Protein AF-A0A427Y697-F1 (afdb_monomer)

Foldseek 3Di:
DDDDDDDDDDDDDDDDDDDDDDDDDDDDDDDPPPPPPPPDQPDAAEAEDAQEFAFPQEAEHHYEYEAYLEYEEHQEYEEEAPQEYEYEYELEYAYHLEYAYERDHYYAYEAYLEYRYANEYAYFDAFPVRYTEYYLEYEEAHEYHHQEREYANEYEYHNEYDDQPPVQQQPPPPDDDDDDDDDDDDDDDDDDHDDPPDGTGYNYHQKYFDDHSRDIDHDPCVCVVVSVVVSVVVSVVCSVPRVVPGHGDDD

Structure (mmCIF, N/CA/C/O backbone):
data_AF-A0A427Y697-F1
#
_entry.id   AF-A0A427Y697-F1
#
loop_
_atom_site.group_PDB
_atom_site.id
_atom_site.type_symbol
_atom_site.label_atom_id
_atom_site.label_alt_id
_atom_site.label_comp_id
_atom_site.label_asym_id
_atom_site.label_entity_id
_atom_site.label_seq_id
_atom_site.pdbx_PDB_ins_code
_atom_site.Cartn_x
_atom_site.Cartn_y
_atom_site.Cartn_z
_atom_site.occupancy
_atom_site.B_iso_or_equiv
_atom_site.auth_seq_id
_atom_site.auth_comp_id
_atom_site.auth_asym_id
_atom_site.auth_atom_id
_atom_site.pdbx_PDB_model_num
ATOM 1 N N . MET A 1 1 ? 16.190 -72.799 -0.714 1.00 41.97 1 MET A N 1
ATOM 2 C CA . MET A 1 1 ? 17.468 -72.351 -0.126 1.00 41.97 1 MET A CA 1
ATOM 3 C C . MET A 1 1 ? 17.238 -70.994 0.524 1.00 41.97 1 MET A C 1
ATOM 5 O O . MET A 1 1 ? 16.752 -70.100 -0.149 1.00 41.97 1 MET A O 1
ATOM 9 N N . SER A 1 2 ? 17.511 -70.935 1.830 1.00 44.25 2 SER A N 1
ATOM 10 C CA . SER A 1 2 ? 17.562 -69.798 2.769 1.00 44.25 2 SER A CA 1
ATOM 11 C C . SER A 1 2 ? 16.368 -68.853 2.951 1.00 44.25 2 SER A C 1
ATOM 13 O O . SER A 1 2 ? 16.198 -67.855 2.260 1.00 44.25 2 SER A O 1
ATOM 15 N N . SER A 1 3 ? 15.643 -69.142 4.032 1.00 40.12 3 SER A N 1
ATOM 16 C CA . SER A 1 3 ? 14.895 -68.223 4.892 1.00 40.12 3 SER A CA 1
ATOM 17 C C . SER A 1 3 ? 15.819 -67.243 5.633 1.00 40.12 3 SER A C 1
ATOM 19 O O . SER A 1 3 ? 16.920 -67.627 6.019 1.00 40.12 3 SER A O 1
ATOM 21 N N . ALA A 1 4 ? 15.324 -66.047 5.970 1.00 48.81 4 ALA A N 1
ATOM 22 C CA . ALA A 1 4 ? 15.753 -65.321 7.170 1.00 48.81 4 ALA A CA 1
ATOM 23 C C . ALA A 1 4 ? 14.632 -64.398 7.684 1.00 48.81 4 ALA A C 1
ATOM 25 O O . ALA A 1 4 ? 14.349 -63.343 7.123 1.00 48.81 4 ALA A O 1
ATOM 26 N N . HIS A 1 5 ? 13.986 -64.843 8.764 1.00 45.31 5 HIS A N 1
ATOM 27 C CA . HIS A 1 5 ? 13.282 -64.006 9.733 1.00 45.31 5 HIS A CA 1
ATOM 28 C C . HIS A 1 5 ? 14.278 -63.060 10.419 1.00 45.31 5 HIS A C 1
ATOM 30 O O . HIS A 1 5 ? 15.378 -63.486 10.762 1.00 45.31 5 HIS A O 1
ATOM 36 N N . SER A 1 6 ? 13.865 -61.829 10.729 1.00 49.94 6 SER A N 1
ATOM 37 C CA . SER A 1 6 ? 14.473 -61.087 11.836 1.00 49.94 6 SER A CA 1
ATOM 38 C C . SER A 1 6 ? 13.421 -60.284 12.593 1.00 49.94 6 SER A C 1
ATOM 40 O O . SER A 1 6 ? 12.632 -59.522 12.037 1.00 49.94 6 SER A O 1
ATOM 42 N N . SER A 1 7 ? 13.394 -60.578 13.881 1.00 45.56 7 SER A N 1
ATOM 43 C CA . SER A 1 7 ? 12.444 -60.235 14.923 1.00 45.56 7 SER A CA 1
ATOM 44 C C . SER A 1 7 ? 12.695 -58.854 15.536 1.00 45.56 7 SER A C 1
ATOM 46 O O . SER A 1 7 ? 13.832 -58.420 15.701 1.00 45.56 7 SER A O 1
ATOM 48 N N . ARG A 1 8 ? 11.600 -58.205 15.950 1.00 44.03 8 ARG A N 1
ATOM 49 C CA . ARG A 1 8 ? 11.572 -57.030 16.839 1.00 44.03 8 ARG A CA 1
ATOM 50 C C . ARG A 1 8 ? 12.260 -57.311 18.184 1.00 44.03 8 ARG A C 1
ATOM 52 O O . ARG A 1 8 ? 12.258 -58.455 18.637 1.00 44.03 8 ARG A O 1
ATOM 59 N N . PRO A 1 9 ? 12.615 -56.243 18.918 1.00 54.38 9 PRO A N 1
ATOM 60 C CA . PRO A 1 9 ? 12.175 -56.193 20.309 1.00 54.38 9 PRO A CA 1
ATOM 61 C C . PRO A 1 9 ? 11.457 -54.891 20.691 1.00 54.38 9 PRO A C 1
ATOM 63 O O . PRO A 1 9 ? 11.769 -53.795 20.234 1.00 54.38 9 PRO A O 1
ATOM 66 N N . HIS A 1 10 ? 10.461 -55.079 21.558 1.00 43.06 10 HIS A N 1
ATOM 67 C CA . HIS A 1 10 ? 9.763 -54.074 22.349 1.00 43.06 10 HIS A CA 1
ATOM 68 C C . HIS A 1 10 ? 10.719 -53.388 23.333 1.00 43.06 10 HIS A C 1
ATOM 70 O O . HIS A 1 10 ? 11.441 -54.076 24.053 1.00 43.06 10 HIS A O 1
ATOM 76 N N . THR A 1 11 ? 10.617 -52.064 23.466 1.00 43.28 11 THR A N 1
ATOM 77 C CA . THR A 1 11 ? 11.204 -51.332 24.597 1.00 43.28 11 THR A CA 1
ATOM 78 C C . THR A 1 11 ? 10.083 -50.728 25.435 1.00 43.28 11 THR A C 1
ATOM 80 O O . THR A 1 11 ? 9.310 -49.887 24.983 1.00 43.28 11 THR A O 1
ATOM 83 N N . THR A 1 12 ? 9.973 -51.236 26.655 1.00 43.00 12 THR A N 1
ATOM 84 C CA . THR A 1 12 ? 9.024 -50.873 27.708 1.00 43.00 12 THR A CA 1
ATOM 85 C C . THR A 1 12 ? 9.322 -49.513 28.336 1.00 43.00 12 THR A C 1
ATOM 87 O O . THR A 1 12 ? 10.478 -49.187 28.605 1.00 43.00 12 THR A O 1
ATOM 90 N N . LEU A 1 13 ? 8.249 -48.779 28.652 1.00 40.31 13 LEU A N 1
ATOM 91 C CA . LEU A 1 13 ? 8.235 -47.613 29.535 1.00 40.31 13 LEU A CA 1
ATOM 92 C C . LEU A 1 13 ? 8.869 -47.922 30.902 1.00 40.31 13 LEU A C 1
ATOM 94 O O . LEU A 1 13 ? 8.527 -48.917 31.541 1.00 40.31 13 LEU A O 1
ATOM 98 N N . ARG A 1 14 ? 9.680 -46.987 31.407 1.00 38.97 14 ARG A N 1
ATOM 99 C CA . ARG A 1 14 ? 9.944 -46.813 32.841 1.00 38.97 14 ARG A CA 1
ATOM 100 C C . ARG A 1 14 ? 9.943 -45.329 33.195 1.00 38.97 14 ARG A C 1
ATOM 102 O O . ARG A 1 14 ? 10.783 -44.563 32.739 1.00 38.97 14 ARG A O 1
ATOM 109 N N . SER A 1 15 ? 8.986 -44.956 34.032 1.00 46.97 15 SER A N 1
ATOM 110 C CA . SER A 1 15 ? 8.938 -43.717 34.804 1.00 46.97 15 SER A CA 1
ATOM 111 C C . SER A 1 15 ? 9.935 -43.760 35.968 1.00 46.97 15 SER A C 1
ATOM 113 O O . SER A 1 15 ? 9.933 -44.756 36.700 1.00 46.97 15 SER A O 1
ATOM 115 N N . PRO A 1 16 ? 10.704 -42.689 36.226 1.00 45.31 16 PRO A N 1
ATOM 116 C CA . PRO A 1 16 ? 11.351 -42.488 37.507 1.00 45.31 16 PRO A CA 1
ATOM 117 C C . PRO A 1 16 ? 10.665 -41.403 38.350 1.00 45.31 16 PRO A C 1
ATOM 119 O O . PRO A 1 16 ? 10.043 -40.457 37.875 1.00 45.31 16 PRO A O 1
ATOM 122 N N . THR A 1 17 ? 10.789 -41.640 39.643 1.00 40.75 17 THR A N 1
ATOM 123 C CA . THR A 1 17 ? 10.192 -41.040 40.831 1.00 40.75 17 THR A CA 1
ATOM 124 C C . THR A 1 17 ? 10.650 -39.612 41.151 1.00 40.75 17 THR A C 1
ATOM 126 O O . THR A 1 17 ? 11.780 -39.226 40.864 1.00 40.75 17 THR A O 1
ATOM 129 N N . LYS A 1 18 ? 9.775 -38.869 41.850 1.00 42.44 18 LYS A N 1
ATOM 130 C CA . LYS A 1 18 ? 10.056 -37.613 42.576 1.00 42.44 18 LYS A CA 1
ATOM 131 C C . LYS A 1 18 ? 11.283 -37.719 43.499 1.00 42.44 18 LYS A C 1
ATOM 133 O O . LYS A 1 18 ? 11.367 -38.689 44.252 1.00 42.44 18 LYS A O 1
ATOM 138 N N . PRO A 1 19 ? 12.076 -36.642 43.616 1.00 42.34 19 PRO A N 1
ATOM 139 C CA . PRO A 1 19 ? 12.766 -36.287 44.847 1.00 42.34 19 PRO A CA 1
ATOM 140 C C . PRO A 1 19 ? 12.076 -35.127 45.583 1.00 42.34 19 PRO A C 1
ATOM 142 O O . PRO A 1 19 ? 11.476 -34.228 44.993 1.00 42.34 19 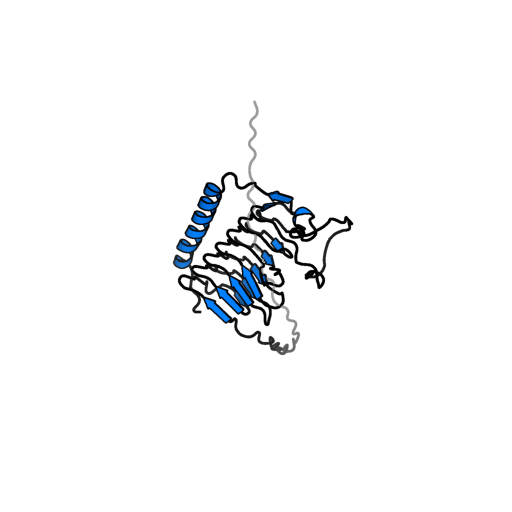PRO A O 1
ATOM 145 N N . SER A 1 20 ? 12.164 -35.224 46.905 1.00 35.84 20 SER A N 1
ATOM 146 C CA . SER A 1 20 ? 11.641 -34.331 47.935 1.00 35.84 20 SER A CA 1
ATOM 147 C C . SER A 1 20 ? 12.452 -33.035 48.078 1.00 35.84 20 SER A C 1
ATOM 149 O O . SER A 1 20 ? 13.586 -32.931 47.621 1.00 35.84 20 SER A O 1
ATOM 151 N N . ALA A 1 21 ? 11.821 -32.072 48.746 1.00 38.00 21 ALA A N 1
ATOM 152 C CA . ALA A 1 21 ? 12.216 -30.698 49.013 1.00 38.00 21 ALA A CA 1
ATOM 153 C C . ALA A 1 21 ? 13.565 -30.498 49.732 1.00 38.00 21 ALA A C 1
ATOM 155 O O . ALA A 1 21 ? 13.910 -31.231 50.655 1.00 38.00 21 ALA A O 1
ATOM 156 N N . ALA A 1 22 ? 14.225 -29.388 49.396 1.00 38.53 22 ALA A N 1
ATOM 157 C CA . ALA A 1 22 ? 15.095 -28.631 50.291 1.00 38.53 22 ALA A CA 1
ATOM 158 C C . ALA A 1 22 ? 14.937 -27.138 49.958 1.00 38.53 22 ALA A C 1
ATOM 160 O O . ALA A 1 22 ? 14.999 -26.738 48.796 1.00 38.53 22 ALA A O 1
ATOM 161 N N . GLY A 1 23 ? 14.631 -26.342 50.981 1.00 38.00 23 GLY A N 1
ATOM 162 C CA . GLY A 1 23 ? 14.328 -24.924 50.862 1.00 38.00 23 GLY A CA 1
ATOM 163 C C . GLY A 1 23 ? 15.569 -24.050 50.733 1.00 38.00 23 GLY A C 1
ATOM 164 O O . GLY A 1 23 ? 16.593 -24.315 51.348 1.00 38.00 23 GLY A O 1
ATOM 165 N N . HIS A 1 24 ? 15.419 -22.952 49.998 1.00 39.06 24 HIS A N 1
ATOM 166 C CA . HIS A 1 24 ? 16.235 -21.757 50.157 1.00 39.06 24 HIS A CA 1
ATOM 167 C C . HIS A 1 24 ? 15.323 -20.538 50.037 1.00 39.06 24 HIS A C 1
ATOM 169 O O . HIS A 1 24 ? 14.759 -20.245 48.986 1.00 39.06 24 HIS A O 1
ATOM 175 N N . THR A 1 25 ? 15.153 -19.853 51.162 1.00 39.62 25 THR A N 1
ATOM 176 C CA . THR A 1 25 ? 14.533 -18.538 51.274 1.00 39.62 25 THR A CA 1
ATOM 177 C C . THR A 1 25 ? 15.481 -17.494 50.690 1.00 39.62 25 THR A C 1
ATOM 179 O O . THR A 1 25 ? 16.505 -17.185 51.299 1.00 39.62 25 THR A O 1
ATOM 182 N N . SER A 1 26 ? 15.145 -16.928 49.534 1.00 41.53 26 SER A N 1
ATOM 183 C CA . SER A 1 26 ? 15.720 -15.668 49.065 1.00 41.53 26 SER A CA 1
ATOM 184 C C . SER A 1 26 ? 14.598 -14.643 48.927 1.00 41.53 26 SER A C 1
ATOM 186 O O . SER A 1 26 ? 13.667 -14.781 48.137 1.00 41.53 26 SER A O 1
ATOM 188 N N . ALA A 1 27 ? 14.662 -13.623 49.778 1.00 40.38 27 ALA A N 1
ATOM 189 C CA . ALA A 1 27 ? 13.780 -12.474 49.742 1.00 40.38 27 ALA A CA 1
ATOM 190 C C . ALA A 1 27 ? 14.033 -11.687 48.448 1.00 40.38 27 ALA A C 1
ATOM 192 O O . ALA A 1 27 ? 15.044 -10.998 48.316 1.00 40.38 27 ALA A O 1
ATOM 193 N N . SER A 1 28 ? 13.124 -11.797 47.480 1.00 38.94 28 SER A N 1
ATOM 194 C CA . SER A 1 28 ? 13.083 -10.909 46.322 1.00 38.94 28 SER A CA 1
ATOM 195 C C . SER A 1 28 ? 12.205 -9.705 46.654 1.00 38.94 28 SER A C 1
ATOM 197 O O . SER A 1 28 ? 10.984 -9.823 46.767 1.00 38.94 28 SER A O 1
ATOM 199 N N . SER A 1 29 ? 12.847 -8.553 46.822 1.00 38.72 29 SER A N 1
ATOM 200 C CA . SER A 1 29 ? 12.225 -7.241 46.989 1.00 38.72 29 SER A CA 1
ATOM 201 C C . SER A 1 29 ? 11.122 -6.984 45.951 1.00 38.72 29 SER A C 1
ATOM 203 O O . SER A 1 29 ? 11.293 -7.350 44.783 1.00 38.72 29 SER A O 1
ATOM 205 N N . PRO A 1 30 ? 10.019 -6.305 46.315 1.00 38.00 30 PRO A N 1
ATOM 206 C CA . PRO A 1 30 ? 8.994 -5.937 45.352 1.00 38.00 30 PRO A CA 1
ATOM 207 C C . PRO A 1 30 ? 9.585 -4.948 44.343 1.00 38.00 30 PRO A C 1
ATOM 209 O O . PRO A 1 30 ? 9.897 -3.799 44.665 1.00 38.00 30 PRO A O 1
ATOM 212 N N . ARG A 1 31 ? 9.755 -5.400 43.096 1.00 36.94 31 ARG A N 1
ATOM 213 C CA . ARG A 1 31 ? 9.988 -4.513 41.957 1.00 36.94 31 ARG A CA 1
ATOM 214 C C . ARG A 1 31 ? 8.751 -3.637 41.806 1.00 36.94 31 ARG A C 1
ATOM 216 O O . ARG A 1 31 ? 7.729 -4.076 41.291 1.00 36.94 31 ARG A O 1
ATOM 223 N N . SER A 1 32 ? 8.880 -2.402 42.283 1.00 40.06 32 SER A N 1
ATOM 224 C CA . SER A 1 32 ? 8.044 -1.260 41.931 1.00 40.06 32 SER A CA 1
ATOM 225 C C . SER A 1 32 ? 7.686 -1.333 40.445 1.00 40.06 32 SER A C 1
ATOM 227 O O . SER A 1 32 ? 8.553 -1.238 39.571 1.00 40.06 32 SER A O 1
ATOM 229 N N . SER A 1 33 ? 6.400 -1.545 40.171 1.00 44.94 33 SER A N 1
ATOM 230 C CA . SER A 1 33 ? 5.806 -1.379 38.856 1.00 44.94 33 SER A CA 1
ATOM 231 C C . SER A 1 33 ? 5.938 0.091 38.471 1.00 44.94 33 SER A C 1
ATOM 233 O O . SER A 1 33 ? 5.084 0.921 38.791 1.00 44.94 33 SER A O 1
ATOM 235 N N . ARG A 1 34 ? 7.035 0.438 37.795 1.00 37.69 34 ARG A N 1
ATOM 236 C CA . ARG A 1 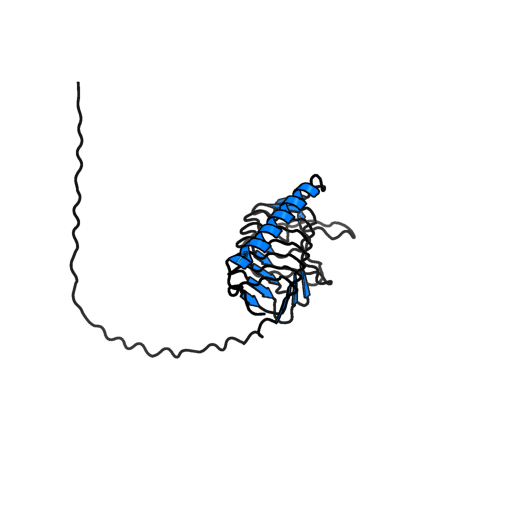34 ? 7.106 1.685 37.044 1.00 37.69 34 ARG A CA 1
ATOM 237 C C . ARG A 1 34 ? 6.090 1.569 35.916 1.00 37.69 34 ARG A C 1
ATOM 239 O O . ARG A 1 34 ? 6.370 0.978 34.878 1.00 37.69 34 ARG A O 1
ATOM 246 N N . HIS A 1 35 ? 4.904 2.125 36.147 1.00 41.16 35 HIS A N 1
ATOM 247 C CA . HIS A 1 35 ? 4.040 2.611 35.086 1.00 41.16 35 HIS A CA 1
ATOM 248 C C . HIS A 1 35 ? 4.848 3.619 34.273 1.00 41.16 35 HIS A C 1
ATOM 250 O O . HIS A 1 35 ? 4.897 4.806 34.594 1.00 41.16 35 HIS A O 1
ATOM 256 N N . GLY A 1 36 ? 5.526 3.121 33.238 1.00 36.00 36 GLY A N 1
ATOM 257 C CA . GLY A 1 36 ? 5.982 3.957 32.147 1.00 36.00 36 GLY A CA 1
ATOM 258 C C . GLY A 1 36 ? 4.749 4.660 31.611 1.00 36.00 36 GLY A C 1
ATOM 259 O O . GLY A 1 36 ? 3.852 4.015 31.073 1.00 36.00 36 GLY A O 1
ATOM 260 N N . HIS A 1 37 ? 4.674 5.964 31.854 1.00 37.69 37 HIS A N 1
ATOM 261 C CA . HIS A 1 37 ? 3.765 6.846 31.153 1.00 37.69 37 HIS A CA 1
ATOM 262 C C . HIS A 1 37 ? 4.106 6.705 29.673 1.00 37.69 37 HIS A C 1
ATOM 264 O O . HIS A 1 37 ? 5.074 7.292 29.194 1.00 37.69 37 HIS A O 1
ATOM 270 N N . GLY A 1 38 ? 3.361 5.852 28.968 1.00 41.69 38 GLY A N 1
ATOM 271 C CA . GLY A 1 38 ? 3.324 5.904 27.521 1.00 41.69 38 GLY A CA 1
ATOM 272 C C . GLY A 1 38 ? 2.890 7.317 27.188 1.00 41.69 38 GLY A C 1
ATOM 273 O O . GLY A 1 38 ? 1.795 7.722 27.577 1.00 41.69 38 GLY A O 1
ATOM 274 N N . HIS A 1 39 ? 3.785 8.090 26.576 1.00 45.69 39 HIS A N 1
ATOM 275 C CA . HIS A 1 39 ? 3.432 9.361 25.971 1.00 45.69 39 HIS A CA 1
ATOM 276 C C . HIS A 1 39 ? 2.195 9.091 25.119 1.00 45.69 39 HIS A C 1
ATOM 278 O O . HIS A 1 39 ? 2.266 8.321 24.163 1.00 45.69 39 HIS A O 1
ATOM 284 N N . GLY A 1 40 ? 1.044 9.593 25.570 1.00 44.41 40 GLY A N 1
ATOM 285 C CA . GLY A 1 40 ? -0.234 9.306 24.946 1.00 44.41 40 GLY A CA 1
ATOM 286 C C . GLY A 1 40 ? -0.184 9.847 23.534 1.00 44.41 40 GLY A C 1
ATOM 287 O O . GLY A 1 40 ? -0.314 11.052 23.334 1.00 44.41 40 GLY A O 1
ATOM 288 N N . HIS A 1 41 ? 0.055 8.972 22.559 1.00 54.22 41 HIS A N 1
ATOM 289 C CA . HIS A 1 41 ? -0.201 9.324 21.179 1.00 54.22 41 HIS A CA 1
ATOM 290 C C . HIS A 1 41 ? -1.682 9.705 21.105 1.00 54.22 41 HIS A C 1
ATOM 292 O O . HIS A 1 41 ? -2.515 8.990 21.677 1.00 54.22 41 HIS A O 1
ATOM 298 N N . PRO A 1 42 ? -2.020 10.849 20.486 1.00 66.06 42 PRO A N 1
ATOM 299 C CA . PRO A 1 42 ? -3.412 11.228 20.317 1.00 66.06 42 PRO A CA 1
ATOM 300 C C . PRO A 1 42 ? -4.162 10.069 19.658 1.00 66.06 42 PRO A C 1
ATOM 302 O O . PRO A 1 42 ? -3.605 9.368 18.807 1.00 66.06 42 PRO A O 1
ATOM 305 N N . ALA A 1 43 ? -5.403 9.842 20.095 1.00 73.25 43 ALA A N 1
ATOM 306 C CA . ALA A 1 43 ? -6.240 8.797 19.523 1.00 73.25 43 ALA A CA 1
ATOM 307 C C . ALA A 1 43 ? -6.281 8.951 17.990 1.00 73.25 43 ALA A C 1
ATOM 309 O O . ALA A 1 43 ? -6.334 10.084 17.499 1.00 73.25 43 ALA A O 1
ATOM 310 N N . PRO A 1 44 ? -6.225 7.844 17.231 1.00 80.25 44 PRO A N 1
ATOM 311 C CA . PRO A 1 44 ? -6.235 7.915 15.779 1.00 80.25 44 PRO A CA 1
ATOM 312 C C . PRO A 1 44 ? -7.524 8.585 15.299 1.00 80.25 44 PRO A C 1
ATOM 314 O O . PRO A 1 44 ? -8.613 8.259 15.774 1.00 80.25 44 PRO A O 1
ATOM 317 N N . VAL A 1 45 ? -7.395 9.497 14.340 1.00 91.69 45 VAL A N 1
ATOM 318 C CA . VAL A 1 45 ? -8.535 10.127 13.671 1.00 91.69 45 VAL A CA 1
ATOM 319 C C . VAL A 1 45 ? -8.778 9.345 12.393 1.00 91.69 45 VAL A C 1
ATOM 321 O O . VAL A 1 45 ? -7.982 9.422 11.459 1.00 91.69 45 VAL A O 1
ATOM 324 N N . VAL A 1 46 ? -9.853 8.561 12.368 1.00 94.81 46 VAL A N 1
ATOM 325 C CA . VAL A 1 46 ? -10.211 7.735 11.212 1.00 94.81 46 VAL A CA 1
ATOM 326 C C . VAL A 1 46 ? -11.504 8.258 10.611 1.00 94.81 46 VAL A C 1
ATOM 328 O O . VAL A 1 46 ? -12.553 8.182 11.240 1.00 94.81 46 VAL A O 1
ATOM 331 N N . THR A 1 47 ? -11.433 8.750 9.378 1.00 96.19 47 THR A N 1
ATOM 332 C CA . THR A 1 47 ? -12.615 9.125 8.595 1.00 96.19 47 THR A CA 1
ATOM 333 C C . THR A 1 47 ? -12.849 8.059 7.540 1.00 96.19 47 THR A C 1
ATOM 335 O O . THR A 1 47 ? -11.962 7.804 6.726 1.00 96.19 47 THR A O 1
ATOM 338 N N . ALA A 1 48 ? -14.027 7.439 7.519 1.00 95.75 48 ALA A N 1
ATOM 339 C CA . ALA A 1 48 ? -14.358 6.412 6.537 1.00 95.75 48 ALA A CA 1
ATOM 340 C C . ALA A 1 48 ? -15.568 6.790 5.688 1.00 95.75 48 ALA A C 1
ATOM 342 O O . ALA A 1 48 ? -16.625 7.152 6.200 1.00 95.75 48 ALA A O 1
ATOM 343 N N . SER A 1 49 ? -15.403 6.670 4.372 1.00 96.31 49 SER A N 1
ATOM 344 C CA . SER A 1 49 ? -16.486 6.841 3.408 1.00 96.31 49 SER A CA 1
ATOM 345 C C . SER A 1 49 ? -17.428 5.629 3.399 1.00 96.31 49 SER A C 1
ATOM 347 O O . SER A 1 49 ? -17.159 4.590 4.007 1.00 96.31 49 SER A O 1
ATOM 349 N N . ALA A 1 50 ? -18.536 5.740 2.663 1.00 94.50 50 ALA A N 1
ATOM 350 C CA . ALA A 1 50 ? -19.532 4.678 2.552 1.00 94.50 50 ALA A CA 1
ATOM 351 C C . ALA A 1 50 ? -18.928 3.321 2.139 1.00 94.50 50 ALA A C 1
ATOM 353 O O . ALA A 1 50 ? -18.002 3.244 1.328 1.00 94.50 50 ALA A O 1
ATOM 354 N N . GLY A 1 51 ? -19.477 2.239 2.695 1.00 92.12 51 GLY A N 1
ATOM 355 C CA . GLY A 1 51 ? -19.099 0.866 2.349 1.00 92.12 51 GLY A CA 1
ATOM 356 C C . GLY A 1 51 ? -17.723 0.418 2.847 1.00 92.12 51 GLY A C 1
ATOM 357 O O . GLY A 1 51 ? -17.305 -0.682 2.498 1.00 92.12 51 GLY A O 1
ATOM 358 N N . CYS A 1 52 ? -17.009 1.233 3.633 1.00 95.38 52 CYS A N 1
ATOM 359 C CA . CYS A 1 52 ? -15.766 0.786 4.251 1.00 95.38 52 CYS A CA 1
ATOM 360 C C . CYS A 1 52 ? -16.019 -0.304 5.294 1.00 95.38 52 CYS A C 1
ATOM 362 O O . CYS A 1 52 ? -16.965 -0.226 6.081 1.00 95.38 52 CYS A O 1
ATOM 364 N N . PHE A 1 53 ? -15.103 -1.263 5.364 1.00 95.88 53 PHE A N 1
ATOM 365 C CA . PHE A 1 53 ? -15.023 -2.226 6.450 1.00 95.88 53 PHE A CA 1
ATOM 366 C C . PHE A 1 53 ? -13.665 -2.108 7.135 1.00 95.88 53 PHE A C 1
ATOM 368 O O . PHE A 1 53 ? -12.621 -2.264 6.509 1.00 95.88 53 PHE A O 1
ATOM 375 N N . VAL A 1 54 ? -13.668 -1.865 8.441 1.00 96.38 54 VAL A N 1
ATOM 376 C CA . VAL A 1 54 ? -12.450 -1.849 9.251 1.00 96.38 54 VAL A CA 1
ATOM 377 C C . VAL A 1 54 ? -12.595 -2.910 10.319 1.00 96.38 54 VAL A C 1
ATOM 379 O O . VAL A 1 54 ? -13.517 -2.832 11.127 1.00 96.38 54 VAL A O 1
ATOM 382 N N . SER A 1 55 ? -11.711 -3.905 10.326 1.00 95.94 55 SER A N 1
ATOM 383 C CA . SER A 1 55 ? -11.712 -4.923 11.374 1.00 95.94 55 SER A CA 1
ATOM 384 C C . SER A 1 55 ? -11.446 -4.305 12.750 1.00 95.94 55 SER A C 1
ATOM 386 O O . SER A 1 55 ? -10.611 -3.410 12.891 1.00 95.94 55 SER A O 1
ATOM 388 N N . ALA A 1 56 ? -12.118 -4.814 13.783 1.00 95.19 56 ALA A N 1
ATOM 389 C CA . ALA A 1 56 ? -11.867 -4.442 15.176 1.00 95.19 56 ALA A CA 1
ATOM 390 C C . ALA A 1 56 ? -10.414 -4.721 15.613 1.00 95.19 56 ALA A C 1
ATOM 392 O O . ALA A 1 56 ? -9.890 -4.011 16.468 1.00 95.19 56 ALA A O 1
ATOM 393 N N . ASP A 1 57 ? -9.759 -5.697 14.978 1.00 95.56 57 ASP A N 1
ATOM 394 C CA . ASP A 1 57 ? -8.376 -6.096 15.265 1.00 95.56 57 ASP A CA 1
ATOM 395 C C . ASP A 1 57 ? -7.344 -5.364 14.386 1.00 95.56 57 ASP A C 1
ATOM 397 O O . ASP A 1 57 ? -6.155 -5.688 14.423 1.00 95.56 57 ASP A O 1
ATOM 401 N N . ALA A 1 58 ? -7.774 -4.416 13.546 1.00 96.56 58 ALA A N 1
ATOM 402 C CA . ALA A 1 58 ? -6.863 -3.588 12.762 1.00 96.56 58 ALA A CA 1
ATOM 403 C C . ALA A 1 58 ? -6.202 -2.531 13.660 1.00 96.56 58 ALA A C 1
ATOM 405 O O . ALA A 1 58 ? -6.878 -1.748 14.339 1.00 96.56 58 ALA A O 1
ATOM 406 N N . ARG A 1 59 ? -4.867 -2.458 13.629 1.00 97.06 59 ARG A N 1
ATOM 407 C CA . ARG A 1 59 ? -4.113 -1.401 14.312 1.00 97.06 59 ARG A CA 1
ATOM 408 C C . ARG A 1 59 ? -4.069 -0.164 13.424 1.00 97.06 59 ARG A C 1
ATOM 410 O O . ARG A 1 59 ? -3.571 -0.220 12.305 1.00 97.06 59 ARG A O 1
ATOM 417 N N . ILE A 1 60 ? -4.566 0.955 13.936 1.00 96.75 60 ILE A N 1
ATOM 418 C CA . ILE A 1 60 ? -4.579 2.231 13.217 1.00 96.75 60 ILE A CA 1
ATOM 419 C C . ILE A 1 60 ? -3.994 3.301 14.126 1.00 96.75 60 ILE A C 1
ATOM 421 O O . ILE A 1 60 ? -4.424 3.422 15.274 1.00 96.75 60 ILE A O 1
ATOM 425 N N . GLU A 1 61 ? -3.034 4.060 13.609 1.00 95.75 61 GLU A N 1
ATOM 426 C CA . GLU A 1 61 ? -2.383 5.173 14.301 1.00 95.75 61 GLU A CA 1
ATOM 427 C C . GLU A 1 61 ? -2.372 6.423 13.418 1.00 95.75 61 GLU A C 1
ATOM 429 O O . GLU A 1 61 ? -2.210 6.323 12.202 1.00 95.75 61 GLU A O 1
ATOM 434 N N . GLY A 1 62 ? -2.529 7.592 14.046 1.00 94.69 62 GLY A N 1
ATOM 435 C CA . GLY A 1 62 ? -2.527 8.894 13.376 1.00 94.69 62 GLY A CA 1
ATOM 436 C C . GLY A 1 62 ? -3.812 9.201 12.598 1.00 94.69 62 GLY A C 1
ATOM 437 O O . GLY A 1 62 ? -4.887 8.701 12.934 1.00 94.69 62 GLY A O 1
ATOM 438 N N . THR A 1 63 ? -3.703 10.079 11.597 1.00 96.75 63 THR A N 1
ATOM 439 C CA . THR A 1 63 ? -4.842 10.568 10.803 1.00 96.75 63 THR A CA 1
ATOM 440 C C . THR A 1 63 ? -4.980 9.773 9.508 1.00 96.75 63 THR A C 1
ATOM 442 O O . THR A 1 63 ? -4.110 9.846 8.636 1.00 96.75 63 THR A O 1
ATOM 445 N N . LEU A 1 64 ? -6.089 9.049 9.360 1.00 97.88 64 LEU A N 1
ATOM 446 C CA . LEU A 1 64 ? -6.376 8.183 8.219 1.00 97.88 64 LEU A CA 1
ATOM 447 C C . LEU A 1 64 ? -7.734 8.524 7.594 1.00 97.88 64 LEU A C 1
ATOM 449 O O . LEU A 1 64 ? -8.763 8.482 8.266 1.00 97.88 64 LEU A O 1
ATOM 453 N N . ASN A 1 65 ? -7.745 8.778 6.287 1.00 98.06 65 ASN A N 1
ATOM 454 C CA . ASN A 1 65 ? -8.960 8.979 5.501 1.00 98.06 65 ASN A CA 1
ATOM 455 C C . ASN A 1 65 ? -9.142 7.818 4.520 1.00 98.06 65 ASN A C 1
ATOM 457 O O . ASN A 1 65 ? -8.277 7.572 3.679 1.00 98.06 65 ASN A O 1
ATOM 461 N N . LEU A 1 66 ? -10.268 7.114 4.609 1.00 98.38 66 LEU A N 1
ATOM 462 C CA . LEU A 1 66 ? -10.610 5.989 3.745 1.00 98.38 66 LEU A CA 1
ATOM 463 C C . LEU A 1 66 ? -11.657 6.408 2.705 1.00 98.38 66 LEU A C 1
ATOM 465 O O . LEU A 1 66 ? -12.764 6.842 3.047 1.00 98.38 66 LEU A O 1
ATOM 469 N N . GLY A 1 67 ? -11.308 6.243 1.429 1.00 98.25 67 GLY A N 1
ATOM 470 C CA . GLY A 1 67 ? -12.226 6.336 0.298 1.00 98.25 67 GLY A CA 1
ATOM 471 C C . GLY A 1 67 ? -13.291 5.237 0.312 1.00 98.25 67 GLY A C 1
ATOM 472 O O . GLY A 1 67 ? -13.277 4.338 1.149 1.00 98.25 67 GLY A O 1
ATOM 473 N N . ILE A 1 68 ? -14.251 5.314 -0.610 1.00 96.81 68 ILE A N 1
ATOM 474 C CA . ILE A 1 68 ? -15.424 4.426 -0.633 1.00 96.81 68 ILE A CA 1
ATOM 475 C C . ILE A 1 68 ? -14.988 2.963 -0.725 1.00 96.81 68 ILE A C 1
ATOM 477 O O . ILE A 1 68 ? -14.183 2.597 -1.579 1.00 96.81 68 ILE A O 1
ATOM 481 N N . GLY A 1 69 ? -15.572 2.107 0.113 1.00 95.75 69 GLY A N 1
ATOM 482 C CA . GLY A 1 69 ? -15.419 0.663 -0.020 1.00 95.75 69 GLY A CA 1
ATOM 483 C C . GLY A 1 69 ? -14.053 0.093 0.363 1.00 95.75 69 GLY A C 1
ATOM 484 O O . GLY A 1 69 ? -13.767 -1.037 -0.032 1.00 95.75 69 GLY A O 1
ATOM 485 N N . CYS A 1 70 ? -13.208 0.844 1.076 1.00 97.56 70 CYS A N 1
ATOM 486 C CA . CYS A 1 70 ? -11.935 0.329 1.582 1.00 97.56 70 CYS A CA 1
ATOM 487 C C . CYS A 1 70 ? -12.137 -0.780 2.621 1.00 97.56 70 CYS A C 1
ATOM 489 O O . CYS A 1 70 ? -13.071 -0.727 3.422 1.00 97.56 70 CYS A O 1
ATOM 491 N N . VAL A 1 71 ? -11.232 -1.760 2.647 1.00 97.19 71 VAL A N 1
ATOM 492 C CA . VAL A 1 71 ? -11.307 -2.905 3.563 1.00 97.19 71 VAL A CA 1
ATOM 493 C C . VAL A 1 71 ? -9.984 -3.109 4.292 1.00 97.19 71 VAL A C 1
ATOM 495 O O . VAL A 1 71 ? -8.958 -3.357 3.667 1.00 97.19 71 VAL A O 1
ATOM 498 N N . LEU A 1 72 ? -10.012 -3.033 5.623 1.00 97.50 72 LEU A N 1
ATOM 499 C CA . LEU A 1 72 ? -8.875 -3.326 6.499 1.00 97.50 72 LEU A CA 1
ATOM 500 C C . LEU A 1 72 ? -9.124 -4.645 7.241 1.00 97.50 72 LEU A C 1
ATOM 502 O O . LEU A 1 72 ? -10.063 -4.754 8.037 1.00 97.50 72 LEU A O 1
ATOM 506 N N . HIS A 1 73 ? -8.297 -5.654 6.971 1.00 95.75 73 HIS A N 1
ATOM 507 C CA . HIS A 1 73 ? -8.398 -6.986 7.571 1.00 95.75 73 HIS A CA 1
ATOM 508 C C . HIS A 1 73 ? -7.987 -6.998 9.049 1.00 95.75 73 HIS A C 1
ATOM 510 O O . HIS A 1 73 ? -7.303 -6.090 9.526 1.00 95.75 73 HIS A O 1
ATOM 516 N N . PRO A 1 74 ? -8.350 -8.060 9.797 1.00 95.62 74 PRO A N 1
ATOM 517 C CA . PRO A 1 74 ? -7.770 -8.304 11.112 1.00 95.62 74 PRO A CA 1
ATOM 518 C C . PRO A 1 74 ? -6.242 -8.249 11.082 1.00 95.62 74 PRO A C 1
ATOM 520 O O . PRO A 1 74 ? -5.616 -8.708 10.129 1.00 95.62 74 PRO A O 1
ATOM 523 N N . ARG A 1 75 ? -5.637 -7.723 12.151 1.00 96.75 75 ARG A N 1
ATOM 524 C CA . ARG A 1 75 ? -4.180 -7.693 12.361 1.00 96.75 75 ARG A CA 1
ATOM 525 C C . ARG A 1 75 ? -3.369 -6.910 11.326 1.00 96.75 75 ARG A C 1
ATOM 527 O O . ARG A 1 75 ? -2.143 -6.914 11.416 1.00 96.75 75 ARG A O 1
ATOM 534 N N . CYS A 1 76 ? -3.995 -6.229 10.368 1.00 98.06 76 CYS A N 1
ATOM 535 C CA . CYS A 1 76 ? -3.268 -5.259 9.562 1.00 98.06 76 CYS A CA 1
ATOM 536 C C . CYS A 1 76 ? -2.862 -4.054 10.421 1.00 98.06 76 CYS A C 1
ATOM 538 O O . CYS A 1 76 ? -3.472 -3.773 11.461 1.00 98.06 76 CYS A O 1
ATOM 540 N N . ALA A 1 77 ? -1.854 -3.316 9.968 1.00 98.50 77 ALA A N 1
ATOM 541 C CA . ALA A 1 77 ? -1.427 -2.078 10.598 1.00 98.50 77 ALA A CA 1
ATOM 542 C C . ALA A 1 77 ? -1.382 -0.937 9.579 1.00 98.50 77 ALA A C 1
ATOM 544 O O . ALA A 1 77 ? -0.712 -1.044 8.555 1.00 98.50 77 ALA A O 1
ATOM 545 N N . VAL A 1 78 ? -2.055 0.170 9.893 1.00 98.31 78 VAL A N 1
ATOM 546 C CA . VAL A 1 78 ? -1.922 1.440 9.173 1.00 98.31 78 VAL A CA 1
ATOM 547 C C . VAL A 1 78 ? 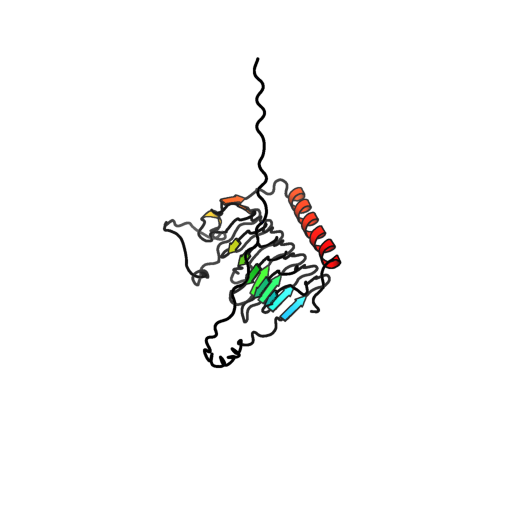-1.348 2.469 10.139 1.00 98.31 78 VAL A C 1
ATOM 549 O O . VAL A 1 78 ? -2.002 2.852 11.110 1.00 98.31 78 VAL A O 1
ATOM 552 N N . LEU A 1 79 ? -0.094 2.855 9.915 1.00 97.75 79 LEU A N 1
ATOM 553 C CA . LEU A 1 79 ? 0.705 3.634 10.858 1.00 97.75 79 LEU A CA 1
ATOM 554 C C . LEU A 1 79 ? 1.044 4.995 10.256 1.00 97.75 79 LEU A C 1
ATOM 556 O O . LEU A 1 79 ? 1.913 5.088 9.389 1.00 97.75 79 LEU A O 1
ATOM 560 N N . VAL A 1 80 ? 0.370 6.046 10.719 1.00 97.25 80 VAL A N 1
ATOM 561 C CA . VAL A 1 80 ? 0.594 7.420 10.257 1.00 97.25 80 VAL A CA 1
ATOM 562 C C . VAL A 1 80 ? 1.315 8.218 11.340 1.00 97.25 80 VAL A C 1
ATOM 564 O O . VAL A 1 80 ? 0.902 8.232 12.502 1.00 97.25 80 VAL A O 1
ATOM 567 N N . GLY A 1 81 ? 2.414 8.868 10.958 1.00 94.62 81 GLY A N 1
ATOM 568 C CA . GLY A 1 81 ? 3.257 9.647 11.859 1.00 94.62 81 GLY A CA 1
ATOM 569 C C . GLY A 1 81 ? 2.523 10.829 12.515 1.00 94.62 81 GLY A C 1
ATOM 570 O O . GLY A 1 81 ? 1.526 11.325 11.982 1.00 94.62 81 GLY A O 1
ATOM 571 N N . PRO A 1 82 ? 3.001 11.325 13.671 1.00 91.94 82 PRO A N 1
ATOM 572 C CA . PRO A 1 82 ? 2.402 12.478 14.340 1.00 91.94 82 PRO A CA 1
ATOM 573 C C . PRO A 1 82 ? 2.352 13.715 13.434 1.00 91.94 82 PRO A C 1
ATOM 575 O O . PRO A 1 82 ? 3.354 14.092 12.835 1.00 91.94 82 PRO A O 1
ATOM 578 N N . GLY A 1 83 ? 1.184 14.358 13.351 1.00 89.88 83 GLY A N 1
ATOM 579 C CA . GLY A 1 83 ? 0.973 15.536 12.500 1.00 89.88 83 GLY A CA 1
ATOM 580 C C . GLY A 1 83 ? 0.894 15.236 10.998 1.00 89.88 83 GLY A C 1
ATOM 581 O O . GLY A 1 83 ? 0.660 16.159 10.220 1.00 89.88 83 GLY A O 1
ATOM 582 N N . ALA A 1 84 ? 1.053 13.974 10.593 1.00 95.12 84 ALA A N 1
ATOM 583 C CA . ALA A 1 84 ? 0.881 13.538 9.219 1.00 95.12 84 ALA A CA 1
ATOM 584 C C . ALA A 1 84 ? -0.546 13.026 8.961 1.00 95.12 84 ALA A C 1
ATOM 586 O O . ALA A 1 84 ? -1.302 12.715 9.887 1.00 95.12 84 ALA A O 1
ATOM 587 N N . SER A 1 85 ? -0.913 12.924 7.685 1.00 96.88 85 SER A N 1
ATOM 588 C CA . SER A 1 85 ? -2.167 12.303 7.255 1.00 96.88 85 SER A CA 1
ATOM 589 C C . SER A 1 85 ? -1.949 11.350 6.087 1.00 96.88 85 SER A C 1
ATOM 591 O O . SER A 1 85 ? -1.114 11.595 5.216 1.00 96.88 85 SER A O 1
ATOM 593 N N . LEU A 1 86 ? -2.717 10.264 6.067 1.00 98.25 86 LEU A N 1
ATOM 594 C CA . LEU A 1 86 ? -2.766 9.325 4.955 1.00 98.25 86 LEU A CA 1
ATOM 595 C C . LEU A 1 86 ? -4.184 9.277 4.397 1.00 98.25 86 LEU A C 1
ATOM 597 O O . LEU A 1 86 ? -5.139 9.038 5.134 1.00 98.25 86 LEU A O 1
ATOM 601 N N . THR A 1 87 ? -4.320 9.471 3.090 1.00 98.50 87 THR A N 1
ATOM 602 C CA . THR A 1 87 ? -5.589 9.295 2.379 1.00 98.50 87 THR A CA 1
ATOM 603 C C . THR A 1 87 ? -5.489 8.100 1.447 1.00 98.50 87 THR A C 1
ATOM 605 O O . THR A 1 87 ? -4.634 8.062 0.565 1.00 98.50 87 THR A O 1
ATOM 608 N N . MET A 1 88 ? -6.372 7.126 1.638 1.00 98.56 88 MET A N 1
ATOM 609 C CA . MET A 1 88 ? -6.503 5.961 0.771 1.00 98.56 88 MET A CA 1
ATOM 610 C C . MET A 1 88 ? -7.658 6.183 -0.200 1.00 98.56 88 MET A C 1
ATOM 612 O O . MET A 1 88 ? -8.780 6.448 0.232 1.00 98.56 88 MET A O 1
ATOM 616 N N . GLY A 1 89 ? -7.397 6.053 -1.500 1.00 98.44 89 GLY A N 1
ATOM 617 C CA . GLY A 1 89 ? -8.423 6.070 -2.535 1.00 98.44 89 GLY A CA 1
ATOM 618 C C . GLY A 1 89 ? -9.431 4.929 -2.381 1.00 98.44 89 GLY A C 1
ATOM 619 O O . GLY A 1 89 ? -9.287 4.047 -1.536 1.00 98.44 89 GLY A O 1
ATOM 620 N N . SER A 1 90 ? -10.471 4.940 -3.209 1.00 98.06 90 SER A N 1
ATOM 621 C CA . SER A 1 90 ? -11.585 3.991 -3.092 1.00 98.06 90 SER A CA 1
ATOM 622 C C . SER A 1 90 ? -11.150 2.545 -3.336 1.00 98.06 90 SER A C 1
ATOM 624 O O . SER A 1 90 ? -10.248 2.281 -4.128 1.00 98.06 90 SER A O 1
ATOM 626 N N . GLY A 1 91 ? -11.821 1.597 -2.685 1.00 96.88 91 GLY A N 1
ATOM 627 C CA . GLY A 1 91 ? -11.683 0.164 -2.949 1.00 96.88 91 GLY A CA 1
ATOM 628 C C . GLY A 1 91 ? -10.326 -0.439 -2.590 1.00 96.88 91 GLY A C 1
ATOM 629 O O . GLY A 1 91 ? -10.035 -1.547 -3.031 1.00 96.88 91 GLY A O 1
ATOM 630 N N . CYS A 1 92 ? -9.489 0.260 -1.821 1.00 98.12 92 CYS A N 1
ATOM 631 C CA . CYS A 1 92 ? -8.226 -0.306 -1.359 1.00 98.12 92 CYS A CA 1
ATOM 632 C C . CYS A 1 92 ? -8.461 -1.413 -0.324 1.00 98.12 92 CYS A C 1
ATOM 634 O O . CYS A 1 92 ? -9.352 -1.309 0.521 1.00 98.12 92 CYS A O 1
ATOM 636 N N . VAL A 1 93 ? -7.624 -2.447 -0.355 1.00 98.12 93 VAL A N 1
ATOM 637 C CA . VAL A 1 93 ? -7.684 -3.587 0.567 1.00 98.12 93 VAL A CA 1
ATOM 638 C C . VAL A 1 93 ? -6.341 -3.740 1.265 1.00 98.12 93 VAL A C 1
ATOM 640 O O . VAL A 1 93 ? -5.304 -3.788 0.605 1.00 98.12 93 VAL A O 1
ATOM 643 N N . VAL A 1 94 ? -6.357 -3.828 2.594 1.00 98.38 94 VAL A N 1
ATOM 644 C CA . VAL A 1 94 ? -5.175 -4.130 3.408 1.00 98.38 94 VAL A CA 1
ATOM 645 C C . VAL A 1 94 ? -5.402 -5.444 4.127 1.00 98.38 94 VAL A C 1
ATOM 647 O O . VAL A 1 94 ? -6.231 -5.521 5.033 1.00 98.38 94 VAL A O 1
ATOM 650 N N . GLU A 1 95 ? -4.684 -6.476 3.700 1.00 97.62 95 GLU A N 1
ATOM 651 C CA . GLU A 1 95 ? -4.845 -7.834 4.194 1.00 97.62 95 GLU A CA 1
ATOM 652 C C . GLU A 1 95 ? -4.150 -8.081 5.540 1.00 97.62 95 GLU A C 1
ATOM 654 O O . GLU A 1 95 ? -3.495 -7.225 6.137 1.00 97.62 95 GLU A O 1
ATOM 659 N N . GLU A 1 96 ? -4.333 -9.294 6.053 1.00 95.75 96 GLU A N 1
ATOM 660 C CA . GLU A 1 96 ? -3.868 -9.698 7.369 1.00 95.75 96 GLU A CA 1
ATOM 661 C C . GLU A 1 96 ? -2.349 -9.543 7.525 1.00 95.75 96 GLU A C 1
ATOM 663 O O . GLU A 1 96 ? -1.561 -9.963 6.676 1.00 95.75 96 GLU A O 1
ATOM 668 N N . ASN A 1 97 ? -1.925 -8.968 8.651 1.00 97.81 97 ASN A N 1
ATOM 669 C CA . ASN A 1 97 ? -0.524 -8.680 8.971 1.00 97.81 97 ASN A CA 1
ATOM 670 C C . ASN A 1 97 ? 0.190 -7.758 7.963 1.00 97.81 97 ASN A C 1
ATOM 672 O O . ASN A 1 97 ? 1.392 -7.541 8.115 1.00 97.81 97 ASN A O 1
ATOM 676 N N . ALA A 1 98 ? -0.497 -7.222 6.947 1.00 98.56 98 ALA A N 1
ATOM 677 C CA . ALA A 1 98 ? 0.083 -6.210 6.079 1.00 98.56 98 ALA A CA 1
ATOM 678 C C . ALA A 1 98 ? 0.288 -4.908 6.866 1.00 98.56 98 ALA A C 1
ATOM 680 O O . ALA A 1 98 ? -0.523 -4.546 7.728 1.00 98.56 98 ALA A O 1
ATOM 681 N N . VAL A 1 99 ? 1.381 -4.210 6.570 1.00 98.62 99 VAL A N 1
ATOM 682 C CA . VAL A 1 99 ? 1.760 -2.956 7.223 1.00 98.62 99 VAL A CA 1
ATOM 683 C C . VAL A 1 99 ? 1.866 -1.863 6.172 1.00 98.62 99 VAL A C 1
ATOM 685 O O . VAL A 1 99 ? 2.720 -1.933 5.294 1.00 98.62 99 VAL A O 1
ATOM 688 N N . VAL A 1 100 ? 1.030 -0.836 6.293 1.00 98.50 100 VAL A N 1
ATOM 689 C CA . VAL A 1 100 ? 1.123 0.401 5.511 1.00 98.50 100 VAL A CA 1
ATOM 690 C C . VAL A 1 100 ? 1.564 1.510 6.457 1.00 98.50 100 VAL A C 1
ATOM 692 O O . VAL A 1 100 ? 0.867 1.822 7.423 1.00 98.50 100 VAL A O 1
ATOM 695 N N . ARG A 1 101 ? 2.737 2.092 6.220 1.00 98.00 101 ARG A N 1
ATOM 696 C CA . ARG A 1 101 ? 3.336 3.109 7.090 1.00 98.00 101 ARG A CA 1
ATOM 697 C C . ARG A 1 101 ? 3.574 4.391 6.314 1.00 98.00 101 ARG A C 1
ATOM 699 O O . ARG A 1 101 ? 4.120 4.350 5.225 1.00 98.00 101 ARG A O 1
ATOM 706 N N . PHE A 1 102 ? 3.237 5.529 6.905 1.00 96.81 102 PHE A N 1
ATOM 707 C CA . PHE A 1 102 ? 3.696 6.833 6.446 1.00 96.81 102 PHE A CA 1
ATOM 708 C C . PHE A 1 102 ? 4.268 7.604 7.632 1.00 96.81 102 PHE A C 1
ATOM 710 O O . PHE A 1 102 ? 3.524 8.103 8.474 1.00 96.81 102 PHE A O 1
ATOM 717 N N . ALA A 1 103 ? 5.596 7.672 7.712 1.00 91.88 103 ALA A N 1
ATOM 718 C CA . ALA A 1 103 ? 6.307 8.412 8.758 1.00 91.88 103 ALA A CA 1
ATOM 719 C C . ALA A 1 103 ? 6.749 9.820 8.315 1.00 91.88 103 ALA A C 1
ATOM 721 O O . ALA A 1 103 ? 7.276 10.575 9.131 1.00 91.88 103 ALA A O 1
ATOM 722 N N . GLY A 1 104 ? 6.559 10.158 7.034 1.00 86.50 104 GLY A N 1
ATOM 723 C CA . GLY A 1 104 ? 6.969 11.441 6.471 1.00 86.50 104 GLY A CA 1
ATOM 724 C C . GLY A 1 104 ? 6.124 12.618 6.977 1.00 86.50 104 GLY A C 1
ATOM 725 O O . GLY A 1 104 ? 5.023 12.424 7.497 1.00 86.50 104 GLY A O 1
ATOM 726 N N . PRO A 1 105 ? 6.621 13.856 6.825 1.00 86.44 105 PRO A N 1
ATOM 727 C CA . PRO A 1 105 ? 5.850 15.044 7.163 1.00 86.44 105 PRO A CA 1
ATOM 728 C C . PRO A 1 105 ? 4.690 15.255 6.178 1.00 86.44 105 PRO A C 1
ATOM 730 O O . PRO A 1 105 ? 4.782 14.906 5.002 1.00 86.44 105 PRO A O 1
ATOM 733 N N . GLY A 1 106 ? 3.619 15.904 6.637 1.00 92.44 106 GLY A N 1
ATOM 734 C CA . GLY A 1 106 ? 2.538 16.374 5.769 1.00 92.44 106 GLY A CA 1
ATOM 735 C C . GLY A 1 106 ? 1.516 15.297 5.404 1.00 92.44 106 GLY A C 1
ATOM 736 O O . GLY A 1 106 ? 0.985 14.611 6.275 1.00 92.44 106 GLY A O 1
ATOM 737 N N . ALA A 1 107 ? 1.172 15.195 4.124 1.00 95.62 107 ALA A N 1
ATOM 738 C CA . ALA A 1 107 ? 0.125 14.300 3.644 1.00 95.62 107 ALA A CA 1
ATOM 739 C C . ALA A 1 107 ? 0.674 13.309 2.617 1.00 95.62 107 ALA A C 1
ATOM 741 O O . ALA A 1 107 ? 1.479 13.680 1.767 1.00 95.62 107 ALA A O 1
ATOM 742 N N . ALA A 1 108 ? 0.195 12.071 2.677 1.00 97.38 108 ALA A N 1
ATOM 743 C CA . ALA A 1 108 ? 0.397 11.067 1.645 1.00 97.38 108 ALA A CA 1
ATOM 744 C C . ALA A 1 108 ? -0.949 10.601 1.086 1.00 97.38 108 ALA A C 1
ATOM 746 O O . ALA A 1 108 ? -1.944 10.479 1.806 1.00 97.38 108 ALA A O 1
ATOM 747 N N . THR A 1 109 ? -0.962 10.303 -0.206 1.00 98.06 109 THR A N 1
ATOM 748 C CA . THR A 1 109 ? -2.119 9.780 -0.924 1.00 98.06 109 THR A CA 1
ATOM 749 C C . THR A 1 109 ? -1.766 8.463 -1.602 1.00 98.06 109 THR A C 1
ATOM 751 O O . THR A 1 109 ? -0.699 8.309 -2.204 1.00 98.06 109 THR A O 1
ATOM 754 N N . LEU A 1 110 ? -2.679 7.505 -1.464 1.00 98.19 110 LEU A N 1
ATOM 755 C CA . LEU A 1 110 ? -2.717 6.272 -2.236 1.00 98.19 110 LEU A CA 1
ATOM 756 C C . LEU A 1 110 ? -3.893 6.372 -3.200 1.00 98.19 110 LEU A C 1
ATOM 758 O O . LEU A 1 110 ? -4.993 6.746 -2.788 1.00 98.19 110 LEU A O 1
ATOM 762 N N . GLY A 1 111 ? -3.679 6.000 -4.457 1.00 98.50 111 GLY A N 1
ATOM 763 C CA . GLY A 1 111 ? -4.739 5.861 -5.445 1.00 98.50 111 GLY A CA 1
ATOM 764 C C . GLY A 1 111 ? -5.759 4.782 -5.074 1.00 98.50 111 GLY A C 1
ATOM 765 O O . GLY A 1 111 ? -5.782 4.250 -3.963 1.00 98.50 111 GLY A O 1
ATOM 766 N N . SER A 1 112 ? -6.640 4.460 -6.015 1.00 98.31 112 SER A N 1
ATOM 767 C CA . SER A 1 112 ? -7.749 3.529 -5.777 1.00 98.31 112 SER A CA 1
ATOM 768 C C . SER A 1 112 ? -7.368 2.081 -6.083 1.00 98.31 112 SER A C 1
ATOM 770 O O . SER A 1 112 ? -6.495 1.816 -6.905 1.00 98.31 112 SER A O 1
ATOM 772 N N . ASN A 1 113 ? -8.076 1.132 -5.472 1.00 97.88 113 ASN A N 1
ATOM 773 C CA . ASN A 1 113 ? -7.988 -0.305 -5.753 1.00 97.88 113 ASN A CA 1
ATOM 774 C C . ASN A 1 113 ? -6.571 -0.886 -5.620 1.00 97.88 113 ASN A C 1
ATOM 776 O O . ASN A 1 113 ? -6.183 -1.791 -6.358 1.00 97.88 113 ASN A O 1
ATOM 780 N N . ASN A 1 114 ? -5.793 -0.356 -4.678 1.00 98.31 114 ASN A N 1
ATOM 781 C CA . ASN A 1 114 ? -4.538 -0.971 -4.270 1.00 98.31 114 ASN A CA 1
ATOM 782 C C . ASN A 1 114 ? -4.824 -2.153 -3.335 1.00 98.31 114 ASN A C 1
ATOM 784 O O . ASN A 1 114 ? -5.658 -2.039 -2.434 1.00 98.31 114 ASN A O 1
ATOM 788 N N . VAL A 1 115 ? -4.122 -3.270 -3.528 1.00 98.12 115 VAL A N 1
ATOM 789 C CA . VAL A 1 115 ? -4.267 -4.480 -2.704 1.00 98.12 115 VAL A CA 1
ATOM 790 C C . VAL A 1 115 ? -2.943 -4.800 -2.029 1.00 98.12 115 VAL A C 1
ATOM 792 O O . VAL A 1 115 ? -1.972 -5.180 -2.686 1.00 98.12 115 VAL A O 1
ATOM 795 N N . PHE A 1 116 ? -2.925 -4.660 -0.709 1.00 98.38 116 PHE A N 1
ATOM 796 C CA . PHE A 1 116 ? -1.801 -4.995 0.155 1.00 98.38 116 PHE A CA 1
ATOM 797 C C . PHE A 1 116 ? -2.014 -6.396 0.718 1.00 98.38 116 PHE A C 1
ATOM 799 O O . PHE A 1 116 ? -2.744 -6.551 1.693 1.00 98.38 116 PHE A O 1
ATOM 806 N N . MET A 1 117 ? -1.437 -7.416 0.080 1.00 97.94 117 MET A N 1
ATOM 807 C CA . MET A 1 117 ? -1.669 -8.812 0.457 1.00 97.94 117 MET A CA 1
ATOM 808 C C . MET A 1 117 ? -0.947 -9.199 1.749 1.00 97.94 117 MET A C 1
ATOM 810 O O . MET A 1 117 ? -0.079 -8.480 2.250 1.00 97.94 117 MET A O 1
ATOM 814 N N . VAL A 1 118 ? -1.303 -10.374 2.280 1.00 97.75 118 VAL A N 1
ATOM 815 C CA . VAL A 1 118 ? -0.843 -10.870 3.585 1.00 97.75 118 VAL A CA 1
ATOM 816 C C . VAL A 1 118 ? 0.642 -10.601 3.854 1.00 97.75 118 VAL A C 1
ATOM 818 O O . VAL A 1 118 ? 1.532 -11.027 3.108 1.00 97.75 118 VAL A O 1
ATOM 821 N N . ALA A 1 119 ? 0.903 -9.954 4.991 1.00 98.00 119 ALA A N 1
ATOM 822 C CA . ALA A 1 119 ? 2.239 -9.680 5.515 1.00 98.00 119 ALA A CA 1
ATOM 823 C C . ALA A 1 119 ? 3.166 -8.860 4.596 1.00 98.00 119 ALA A C 1
ATOM 825 O O . ALA A 1 119 ? 4.381 -8.881 4.799 1.00 98.00 119 ALA A O 1
ATOM 826 N N . CYS A 1 120 ? 2.643 -8.152 3.588 1.00 98.12 120 CYS A N 1
ATOM 827 C CA . CYS A 1 120 ? 3.451 -7.170 2.873 1.00 98.12 120 CYS A CA 1
ATOM 828 C C . CYS A 1 120 ? 3.753 -5.953 3.762 1.00 98.12 120 CYS A C 1
ATOM 830 O O . CYS A 1 120 ? 2.994 -5.617 4.672 1.00 98.12 120 CYS A O 1
ATOM 832 N N . VAL A 1 121 ? 4.842 -5.256 3.465 1.00 98.12 121 VAL A N 1
ATOM 833 C CA . VAL A 1 121 ? 5.201 -3.979 4.080 1.00 98.12 121 VAL A CA 1
ATOM 834 C C . VAL A 1 121 ? 5.261 -2.929 2.981 1.00 98.12 121 VAL A C 1
ATOM 836 O O . VAL A 1 121 ? 5.907 -3.140 1.958 1.00 98.12 121 VAL A O 1
ATOM 839 N N . ALA A 1 122 ? 4.575 -1.813 3.190 1.00 97.56 122 ALA A N 1
ATOM 840 C CA . ALA A 1 122 ? 4.614 -0.635 2.343 1.00 97.56 122 ALA A CA 1
ATOM 841 C C . ALA A 1 122 ? 4.979 0.574 3.212 1.00 97.56 122 ALA A C 1
ATOM 843 O O . ALA A 1 122 ? 4.142 1.073 3.968 1.00 97.56 122 ALA A O 1
ATOM 844 N N . ASP A 1 123 ? 6.229 1.025 3.126 1.00 95.75 123 ASP A N 1
ATOM 845 C CA . ASP A 1 123 ? 6.689 2.261 3.751 1.00 95.75 123 ASP A CA 1
ATOM 846 C C . ASP A 1 123 ? 6.662 3.404 2.742 1.00 95.75 123 ASP A C 1
ATOM 848 O O . ASP A 1 123 ? 7.486 3.504 1.827 1.00 95.75 123 ASP A O 1
ATOM 852 N N . LEU A 1 124 ? 5.652 4.243 2.911 1.00 95.00 124 LEU A N 1
ATOM 853 C CA . LEU A 1 124 ? 5.267 5.281 1.984 1.00 95.00 124 LEU A CA 1
ATOM 854 C C . LEU A 1 124 ? 6.248 6.448 2.037 1.00 95.00 124 LEU A C 1
ATOM 856 O O . LEU A 1 124 ? 6.550 7.005 3.095 1.00 95.00 124 LEU A O 1
ATOM 860 N N . VAL A 1 125 ? 6.658 6.887 0.854 1.00 93.75 125 VAL A N 1
ATOM 861 C CA . VAL A 1 125 ? 7.274 8.194 0.628 1.00 93.75 125 VAL A CA 1
ATOM 862 C C . VAL A 1 125 ? 6.371 8.995 -0.296 1.00 93.75 125 VAL A C 1
ATOM 864 O O . VAL A 1 125 ? 5.788 8.438 -1.225 1.00 93.75 125 VAL A O 1
ATOM 867 N N . ALA A 1 126 ? 6.231 10.288 -0.030 1.00 93.50 126 ALA A N 1
ATOM 868 C CA . ALA A 1 126 ? 5.397 11.186 -0.816 1.00 93.50 126 ALA A CA 1
ATOM 869 C C . ALA A 1 126 ? 6.253 12.280 -1.460 1.00 93.50 126 ALA A C 1
ATOM 871 O O . ALA A 1 126 ? 7.305 12.648 -0.933 1.00 93.50 126 ALA A O 1
ATOM 872 N N . ASP A 1 127 ? 5.814 12.785 -2.609 1.00 91.94 127 ASP A N 1
ATOM 873 C CA . ASP A 1 127 ? 6.382 14.001 -3.189 1.00 91.94 127 ASP A CA 1
ATOM 874 C C . ASP A 1 127 ? 5.822 15.275 -2.535 1.00 91.94 127 ASP A C 1
ATOM 876 O O . ASP A 1 127 ? 5.032 15.223 -1.593 1.00 91.94 127 ASP A O 1
ATOM 880 N N . ALA A 1 128 ? 6.230 16.440 -3.047 1.00 89.06 128 ALA A N 1
ATOM 881 C CA . ALA A 1 128 ? 5.765 17.738 -2.558 1.00 89.06 128 ALA A CA 1
ATOM 882 C C . ALA A 1 128 ? 4.242 17.940 -2.691 1.00 89.06 128 ALA A C 1
ATOM 884 O O . ALA A 1 128 ? 3.674 18.750 -1.963 1.00 89.06 128 ALA A O 1
ATOM 885 N N . GLY A 1 129 ? 3.585 17.214 -3.603 1.00 90.00 129 GLY A N 1
ATOM 886 C CA . GLY A 1 129 ? 2.131 17.212 -3.766 1.00 90.00 129 GLY A CA 1
ATOM 887 C C . G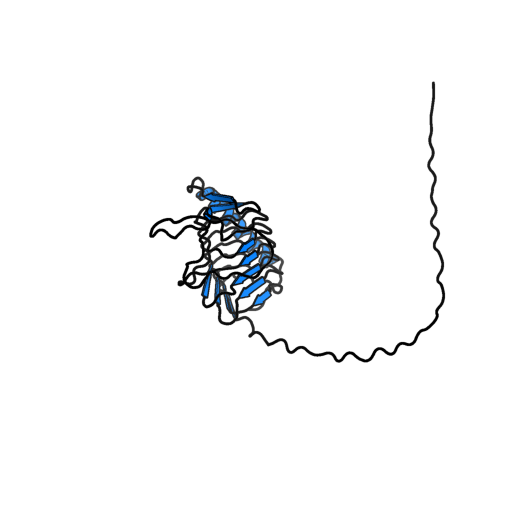LY A 1 129 ? 1.418 16.196 -2.871 1.00 90.00 129 GLY A C 1
ATOM 888 O O . GLY A 1 129 ? 0.194 16.105 -2.911 1.00 90.00 129 GLY A O 1
ATOM 889 N N . GLY A 1 130 ? 2.159 15.423 -2.074 1.00 93.25 130 GLY A N 1
ATOM 890 C CA . GLY A 1 130 ? 1.615 14.359 -1.244 1.00 93.25 130 GLY A CA 1
ATOM 891 C C . GLY A 1 130 ? 1.274 13.083 -2.018 1.00 93.25 130 GLY A C 1
ATOM 892 O O . GLY A 1 130 ? 0.588 12.212 -1.482 1.00 93.25 130 GLY A O 1
ATOM 893 N N . ASN A 1 131 ? 1.717 12.932 -3.269 1.00 95.00 131 ASN A N 1
ATOM 894 C CA . ASN A 1 131 ? 1.483 11.706 -4.028 1.00 95.00 131 ASN A CA 1
ATOM 895 C C . ASN A 1 131 ? 2.510 10.637 -3.640 1.00 95.00 131 ASN A C 1
ATOM 897 O O . ASN A 1 131 ? 3.720 10.854 -3.758 1.00 95.00 131 ASN A O 1
ATOM 901 N N . SER A 1 132 ? 2.023 9.487 -3.166 1.00 96.50 132 SER A N 1
ATOM 902 C CA . SER A 1 132 ? 2.866 8.362 -2.757 1.00 96.50 132 SER A CA 1
ATOM 903 C C . SER A 1 132 ? 2.712 7.157 -3.678 1.00 96.50 132 SER A C 1
ATOM 905 O O . SER A 1 132 ? 3.711 6.606 -4.147 1.00 96.50 132 SER A O 1
ATOM 907 N N . MET A 1 133 ? 1.472 6.755 -3.968 1.00 97.56 133 MET A N 1
ATOM 908 C CA . MET A 1 133 ? 1.192 5.612 -4.835 1.00 97.56 133 MET A CA 1
ATOM 909 C C . MET A 1 133 ? -0.017 5.875 -5.726 1.00 97.56 133 MET A C 1
ATOM 911 O O . MET A 1 133 ? -1.030 6.387 -5.254 1.00 97.56 133 MET A O 1
ATOM 915 N N . GLY A 1 134 ? 0.064 5.446 -6.985 1.00 98.25 134 GLY A N 1
ATOM 916 C CA . GLY A 1 134 ? -1.056 5.413 -7.919 1.00 98.25 134 GLY A CA 1
ATOM 917 C C . GLY A 1 134 ? -2.092 4.343 -7.568 1.00 98.25 134 GLY A C 1
ATOM 918 O O . GLY A 1 134 ? -2.236 3.918 -6.419 1.00 98.25 134 GLY A O 1
ATOM 919 N N . SER A 1 135 ? -2.854 3.925 -8.568 1.00 98.31 135 SER A N 1
ATOM 920 C CA . SER A 1 135 ? -3.997 3.021 -8.451 1.00 98.31 135 SER A CA 1
ATOM 921 C C . SER A 1 135 ? -3.693 1.621 -8.980 1.00 98.31 135 SER A C 1
ATOM 923 O O . SER A 1 135 ? -2.790 1.416 -9.789 1.00 98.31 135 SER A O 1
ATOM 925 N N . TRP A 1 136 ? -4.516 0.650 -8.587 1.00 97.50 136 TRP A N 1
ATOM 926 C CA . TRP A 1 136 ? -4.486 -0.718 -9.114 1.00 97.50 136 TRP A CA 1
ATOM 927 C C . TRP A 1 136 ? -3.165 -1.456 -8.900 1.00 97.50 136 TRP A C 1
ATOM 929 O O . TRP A 1 136 ? -2.839 -2.370 -9.657 1.00 97.50 136 TRP A O 1
ATOM 939 N N . ASN A 1 137 ? -2.409 -1.095 -7.865 1.00 97.94 137 ASN A N 1
ATOM 940 C CA . ASN A 1 137 ? -1.182 -1.793 -7.513 1.00 97.94 137 ASN A CA 1
ATOM 941 C C . ASN A 1 137 ? -1.478 -3.038 -6.671 1.00 97.94 137 ASN A C 1
ATOM 943 O O . ASN A 1 137 ? -2.382 -3.049 -5.834 1.00 97.94 137 ASN A O 1
ATOM 947 N N . SER A 1 138 ? -0.682 -4.086 -6.865 1.00 97.50 138 SER A N 1
ATOM 948 C CA . SER A 1 138 ? -0.766 -5.323 -6.086 1.00 97.50 138 SER A CA 1
ATOM 949 C C . SER A 1 138 ? 0.557 -5.592 -5.382 1.00 97.50 138 SER A C 1
ATOM 951 O O . SER A 1 138 ? 1.593 -5.755 -6.028 1.00 97.50 138 SER A O 1
ATOM 953 N N . PHE A 1 139 ? 0.511 -5.670 -4.058 1.00 97.88 139 PHE A N 1
ATOM 954 C CA . PHE A 1 139 ? 1.656 -5.964 -3.202 1.00 97.88 139 PHE A CA 1
ATOM 955 C C . PHE A 1 139 ? 1.502 -7.391 -2.700 1.00 97.88 139 PHE A C 1
ATOM 957 O O . PHE A 1 139 ? 0.693 -7.652 -1.815 1.00 97.88 139 PHE A O 1
ATOM 964 N N . ALA A 1 140 ? 2.188 -8.334 -3.342 1.00 97.62 140 ALA A N 1
ATOM 965 C CA . ALA A 1 140 ? 2.019 -9.756 -3.076 1.00 97.62 140 ALA A CA 1
ATOM 966 C C . ALA A 1 140 ? 2.582 -10.167 -1.708 1.00 97.62 140 ALA A C 1
ATOM 968 O O . ALA A 1 140 ? 3.312 -9.399 -1.075 1.00 97.62 140 ALA A O 1
ATOM 969 N N . PRO A 1 141 ? 2.267 -11.384 -1.224 1.00 98.00 141 PRO A N 1
ATOM 970 C CA . PRO A 1 141 ? 2.581 -11.756 0.142 1.00 98.00 141 PRO A CA 1
ATOM 971 C C . PRO A 1 141 ? 4.057 -11.567 0.483 1.00 98.00 141 PRO A C 1
ATOM 973 O O . PRO A 1 141 ? 4.948 -12.025 -0.244 1.00 98.00 141 PRO A O 1
ATOM 976 N N . ARG A 1 142 ? 4.307 -10.912 1.620 1.00 96.50 142 ARG A N 1
ATOM 977 C CA . ARG A 1 142 ? 5.653 -10.598 2.129 1.00 96.50 142 ARG A CA 1
ATOM 978 C C . ARG A 1 142 ? 6.517 -9.731 1.204 1.00 96.50 142 ARG A C 1
ATOM 980 O O . ARG A 1 142 ? 7.733 -9.715 1.378 1.00 96.50 142 ARG A O 1
ATOM 987 N N . SER A 1 143 ? 5.944 -9.027 0.224 1.00 97.44 143 SER A N 1
ATOM 988 C CA . SER A 1 143 ? 6.693 -7.981 -0.477 1.00 97.44 143 SER A CA 1
ATOM 989 C C . SER A 1 143 ? 6.991 -6.819 0.476 1.00 97.44 143 SER A C 1
ATOM 991 O O . SER A 1 143 ? 6.133 -6.459 1.277 1.00 97.44 143 SER A O 1
ATOM 993 N N . CYS A 1 144 ? 8.162 -6.208 0.367 1.00 95.94 144 CYS A N 1
ATOM 994 C CA . CYS A 1 144 ? 8.595 -5.045 1.127 1.00 95.94 144 CYS A CA 1
ATOM 995 C C . CYS A 1 144 ? 8.879 -3.896 0.152 1.00 95.94 144 CYS A C 1
ATOM 997 O O . CYS A 1 144 ? 9.823 -3.966 -0.636 1.00 95.94 144 CYS A O 1
ATOM 999 N N . VAL A 1 145 ? 8.032 -2.872 0.159 1.00 95.31 145 VAL A N 1
ATOM 1000 C CA . VAL A 1 145 ? 8.138 -1.697 -0.710 1.00 95.31 145 VAL A CA 1
ATOM 1001 C C . VAL A 1 145 ? 8.416 -0.488 0.163 1.00 95.31 145 VAL A C 1
ATOM 1003 O O . VAL A 1 145 ? 7.537 -0.023 0.877 1.00 95.31 145 VAL A O 1
ATOM 1006 N N . GLU A 1 146 ? 9.645 0.003 0.122 1.00 91.75 146 GLU A N 1
ATOM 1007 C CA . GLU A 1 146 ? 10.127 1.089 0.970 1.00 91.75 146 GLU A CA 1
ATOM 1008 C C . GLU A 1 146 ? 10.928 2.101 0.150 1.00 91.75 146 GLU A C 1
ATOM 1010 O O . GLU A 1 146 ? 11.643 1.745 -0.791 1.00 91.75 146 GLU A O 1
ATOM 1015 N N . GLY A 1 147 ? 10.825 3.377 0.529 1.00 87.88 147 GLY A N 1
ATOM 1016 C CA . GLY A 1 147 ? 11.682 4.440 -0.002 1.00 87.88 147 GLY A CA 1
ATOM 1017 C C . GLY A 1 147 ? 11.398 4.850 -1.450 1.00 87.88 147 GLY A C 1
ATOM 1018 O O . GLY A 1 147 ? 12.161 5.633 -2.011 1.00 87.88 147 GLY A O 1
ATOM 1019 N N . VAL A 1 148 ? 10.313 4.355 -2.053 1.00 92.50 148 VAL A N 1
ATOM 1020 C CA . VAL A 1 148 ? 9.929 4.650 -3.440 1.00 92.50 148 VAL A CA 1
ATOM 1021 C C . VAL A 1 148 ? 8.461 5.058 -3.548 1.00 92.50 148 VAL A C 1
ATOM 1023 O O . VAL A 1 148 ? 7.599 4.532 -2.843 1.00 92.50 148 VAL A O 1
ATOM 1026 N N . ARG A 1 149 ? 8.170 5.986 -4.460 1.00 95.00 149 ARG A N 1
ATOM 1027 C CA . ARG A 1 149 ? 6.818 6.224 -4.971 1.00 95.00 149 ARG A CA 1
ATOM 1028 C C . ARG A 1 149 ? 6.452 5.138 -5.973 1.00 95.00 149 ARG A C 1
ATOM 1030 O O . ARG A 1 149 ? 7.328 4.531 -6.590 1.00 95.00 149 ARG A O 1
ATOM 1037 N N . VAL A 1 150 ? 5.158 4.921 -6.177 1.00 96.62 150 VAL A N 1
ATOM 1038 C CA . VAL A 1 150 ? 4.649 3.901 -7.105 1.00 96.62 150 VAL A CA 1
ATOM 1039 C C . VAL A 1 150 ? 3.654 4.524 -8.076 1.00 96.62 150 VAL A C 1
ATOM 1041 O O . VAL A 1 150 ? 2.781 5.276 -7.662 1.00 96.62 150 VAL A O 1
ATOM 1044 N N . GLY A 1 151 ? 3.771 4.211 -9.365 1.00 96.88 151 GLY A N 1
ATOM 1045 C CA . GLY A 1 151 ? 2.770 4.549 -10.376 1.00 96.88 151 GLY A CA 1
ATOM 1046 C C . GLY A 1 151 ? 1.497 3.703 -10.263 1.00 96.88 151 GLY A C 1
ATOM 1047 O O . GLY A 1 151 ? 1.111 3.258 -9.182 1.00 96.88 151 GLY A O 1
ATOM 1048 N N . ASP A 1 152 ? 0.840 3.486 -11.397 1.00 96.94 152 ASP A N 1
ATOM 1049 C CA . ASP A 1 152 ? -0.383 2.689 -11.518 1.00 96.94 152 ASP A CA 1
ATOM 1050 C C . ASP A 1 152 ? -0.101 1.282 -12.050 1.00 96.94 152 ASP A C 1
ATOM 1052 O O . ASP A 1 152 ? 0.838 1.072 -12.817 1.00 96.94 152 ASP A O 1
ATOM 1056 N N . GLN A 1 153 ? -0.972 0.321 -11.736 1.00 96.69 153 GLN A N 1
ATOM 1057 C CA . GLN A 1 153 ? -0.940 -1.035 -12.307 1.00 96.69 153 GLN A CA 1
ATOM 1058 C C . GLN A 1 153 ? 0.404 -1.761 -12.105 1.00 96.69 153 GLN A C 1
ATOM 1060 O O . GLN A 1 153 ? 0.826 -2.582 -12.926 1.00 96.69 153 GLN A O 1
ATOM 1065 N N . CYS A 1 154 ? 1.099 -1.463 -11.010 1.00 96.75 154 CYS A N 1
ATOM 1066 C CA . CYS A 1 154 ? 2.317 -2.159 -10.634 1.00 96.75 154 CYS A CA 1
ATOM 1067 C C . CYS A 1 154 ? 2.003 -3.475 -9.912 1.00 96.75 154 CYS A C 1
ATOM 1069 O O . CYS A 1 154 ? 0.951 -3.656 -9.285 1.00 96.75 154 CYS A O 1
ATOM 1071 N N . THR A 1 155 ? 2.952 -4.404 -9.971 1.00 96.44 155 THR A N 1
ATOM 1072 C CA . THR A 1 155 ? 2.928 -5.636 -9.179 1.00 96.44 155 THR A CA 1
ATOM 1073 C C . THR A 1 155 ? 4.257 -5.815 -8.483 1.00 96.44 155 THR A C 1
ATOM 1075 O O . THR A 1 155 ? 5.295 -5.890 -9.132 1.00 96.44 155 THR A O 1
ATOM 1078 N N . PHE A 1 156 ? 4.217 -5.976 -7.169 1.00 96.88 156 PHE A N 1
ATOM 1079 C CA . PHE A 1 156 ? 5.364 -6.394 -6.378 1.00 96.88 156 PHE A CA 1
ATOM 1080 C C . PHE A 1 156 ? 5.180 -7.867 -6.057 1.00 96.88 156 PHE A C 1
ATOM 1082 O O . PHE A 1 156 ? 4.252 -8.234 -5.340 1.00 96.88 156 PHE A O 1
ATOM 1089 N N . ALA A 1 157 ? 6.014 -8.724 -6.643 1.00 97.06 157 ALA A N 1
ATOM 1090 C CA . ALA A 1 157 ? 5.899 -10.168 -6.490 1.00 97.06 157 ALA A CA 1
ATOM 1091 C C . ALA A 1 157 ? 6.209 -10.616 -5.053 1.00 97.06 157 ALA A C 1
ATOM 1093 O O . ALA A 1 157 ? 6.833 -9.891 -4.272 1.00 97.06 157 ALA A O 1
ATOM 1094 N N . ALA A 1 158 ? 5.799 -11.835 -4.707 1.00 96.06 158 ALA A N 1
ATOM 1095 C CA . ALA A 1 158 ? 5.935 -12.347 -3.348 1.00 96.06 158 ALA A CA 1
ATOM 1096 C C . ALA A 1 158 ? 7.403 -12.346 -2.887 1.00 96.06 158 ALA A C 1
ATOM 1098 O O . ALA A 1 158 ? 8.297 -12.753 -3.630 1.00 96.06 158 ALA A O 1
ATOM 1099 N N . GLY A 1 159 ? 7.643 -11.881 -1.659 1.00 92.88 159 GLY A N 1
ATOM 1100 C CA . GLY A 1 159 ? 8.985 -11.801 -1.070 1.00 92.88 159 GLY A CA 1
ATOM 1101 C C . GLY A 1 159 ? 9.946 -10.804 -1.734 1.00 92.88 159 GLY A C 1
ATOM 1102 O O . GLY A 1 159 ? 11.129 -10.801 -1.405 1.00 92.88 159 GLY A O 1
ATOM 1103 N N . THR A 1 160 ? 9.475 -9.978 -2.671 1.00 93.56 160 THR A N 1
ATOM 1104 C CA . THR A 1 160 ? 10.285 -8.908 -3.276 1.00 93.56 160 THR A CA 1
ATOM 1105 C C . THR A 1 160 ? 10.608 -7.853 -2.232 1.00 93.56 160 THR A C 1
ATOM 1107 O O . THR A 1 160 ? 9.731 -7.495 -1.458 1.00 93.56 160 THR A O 1
ATOM 1110 N N . ALA A 1 161 ? 11.817 -7.305 -2.245 1.00 89.62 161 ALA A N 1
ATOM 1111 C CA . ALA A 1 161 ? 12.151 -6.090 -1.509 1.00 89.62 161 ALA A CA 1
ATOM 1112 C C . ALA A 1 161 ? 12.554 -5.012 -2.516 1.00 89.62 161 ALA A C 1
ATOM 1114 O O . ALA A 1 161 ? 13.259 -5.335 -3.474 1.00 89.62 161 ALA A O 1
ATOM 1115 N N . THR A 1 162 ? 12.110 -3.766 -2.350 1.00 87.88 162 THR A N 1
ATOM 1116 C CA . THR A 1 162 ? 12.578 -2.653 -3.186 1.00 87.88 162 THR A CA 1
ATOM 1117 C C . THR A 1 162 ? 13.882 -2.088 -2.654 1.00 87.88 162 THR A C 1
ATOM 1119 O O . THR A 1 162 ? 14.001 -1.732 -1.487 1.00 87.88 162 THR A O 1
ATOM 1122 N N . ASN A 1 163 ? 14.845 -1.936 -3.548 1.00 79.94 163 ASN A N 1
ATOM 1123 C CA . ASN A 1 163 ? 16.060 -1.188 -3.323 1.00 79.94 163 ASN A CA 1
ATOM 1124 C C . ASN A 1 163 ? 15.886 0.185 -3.979 1.00 79.94 163 ASN A C 1
ATOM 1126 O O . ASN A 1 163 ? 15.921 0.291 -5.201 1.00 79.94 163 ASN A O 1
ATOM 1130 N N . ALA A 1 164 ? 15.687 1.235 -3.179 1.00 72.56 164 ALA A N 1
ATOM 1131 C CA . ALA A 1 164 ? 15.498 2.603 -3.677 1.00 72.56 164 ALA A CA 1
ATOM 1132 C C . ALA A 1 164 ? 16.702 3.130 -4.491 1.00 72.56 164 ALA A C 1
ATOM 1134 O O . ALA A 1 164 ? 16.549 4.034 -5.311 1.00 72.56 164 ALA A O 1
ATOM 1135 N N . SER A 1 165 ? 17.885 2.535 -4.310 1.00 71.44 165 SER A N 1
ATOM 1136 C CA . SER A 1 165 ? 19.088 2.828 -5.095 1.00 71.44 165 SER A CA 1
ATOM 1137 C C . SER A 1 165 ? 19.164 2.038 -6.406 1.00 71.44 165 SER A C 1
ATOM 1139 O O . SER A 1 165 ? 20.102 2.227 -7.175 1.00 71.44 165 SER A O 1
ATOM 1141 N N . HIS A 1 166 ? 18.213 1.139 -6.680 1.00 70.38 166 HIS A N 1
ATOM 1142 C CA . HIS A 1 166 ? 18.218 0.339 -7.898 1.00 70.38 166 HIS A CA 1
ATOM 1143 C C . HIS A 1 166 ? 17.990 1.241 -9.127 1.00 70.38 166 HIS A C 1
ATOM 1145 O O . HIS A 1 166 ? 16.979 1.949 -9.163 1.00 70.38 166 HIS A O 1
ATOM 1151 N N . PRO A 1 167 ? 18.848 1.181 -10.167 1.00 66.62 167 PRO A N 1
ATOM 1152 C CA . PRO A 1 167 ? 18.794 2.103 -11.308 1.00 66.62 167 PRO A CA 1
ATOM 1153 C C . PRO A 1 167 ? 17.430 2.165 -12.004 1.00 66.62 167 PRO A C 1
ATOM 1155 O O . PRO A 1 167 ? 17.000 3.222 -12.449 1.00 66.62 167 PRO A O 1
ATOM 1158 N N . PHE A 1 168 ? 16.703 1.043 -12.047 1.00 66.25 168 PHE A N 1
ATOM 1159 C CA . PHE A 1 168 ? 15.363 0.988 -12.643 1.00 66.25 168 PHE A CA 1
ATOM 1160 C C . PHE A 1 168 ? 14.303 1.789 -11.867 1.00 66.25 168 PHE A C 1
ATOM 1162 O O . PHE A 1 168 ? 13.336 2.261 -12.453 1.00 66.25 168 PHE A O 1
ATOM 1169 N N . LEU A 1 169 ? 14.458 1.925 -10.546 1.00 64.81 169 LEU A N 1
ATOM 1170 C CA . LEU A 1 169 ? 13.526 2.681 -9.699 1.00 64.81 169 LEU A CA 1
ATOM 1171 C C . LEU A 1 169 ? 13.879 4.173 -9.660 1.00 64.81 169 LEU A C 1
ATOM 1173 O O . LEU A 1 169 ? 13.090 5.000 -9.207 1.00 64.81 169 LEU A O 1
ATOM 1177 N N . GLN A 1 170 ? 15.057 4.524 -10.173 1.00 61.47 170 GLN A N 1
ATOM 1178 C CA . GLN A 1 170 ? 15.528 5.889 -10.340 1.00 61.47 170 GLN A CA 1
ATOM 1179 C C . GLN A 1 170 ? 15.086 6.446 -11.690 1.00 61.47 170 GLN A C 1
ATOM 1181 O O . GLN A 1 170 ? 15.887 6.977 -12.459 1.00 61.47 170 GLN A O 1
ATOM 1186 N N . VAL A 1 171 ? 13.791 6.365 -11.990 1.00 49.94 171 VAL A N 1
ATOM 1187 C CA . VAL A 1 171 ? 13.263 7.233 -13.036 1.00 49.94 171 VAL A CA 1
ATOM 1188 C C . VAL A 1 171 ? 13.309 8.647 -12.473 1.00 49.94 171 VAL A C 1
ATOM 1190 O O . VAL A 1 171 ? 12.476 9.035 -11.650 1.00 49.94 171 VAL A O 1
ATOM 1193 N N . LYS A 1 172 ? 14.327 9.418 -12.891 1.00 45.12 172 LYS A N 1
ATOM 1194 C CA . LYS A 1 172 ? 14.203 10.875 -12.931 1.00 45.12 172 LYS A CA 1
ATOM 1195 C C . LYS A 1 172 ? 12.910 11.108 -13.689 1.00 45.12 172 LYS A C 1
ATOM 1197 O O . LYS A 1 172 ? 12.849 10.755 -14.863 1.00 45.12 172 LYS A O 1
ATOM 1202 N N . GLY A 1 173 ? 11.874 11.598 -13.004 1.00 39.59 173 GLY A N 1
ATOM 1203 C CA . GLY A 1 173 ? 10.683 12.080 -13.695 1.00 39.59 173 GLY A CA 1
ATOM 1204 C C . GLY A 1 173 ? 11.181 12.930 -14.852 1.00 39.59 173 GLY A C 1
ATOM 1205 O O . GLY A 1 173 ? 12.080 13.740 -14.626 1.00 39.59 173 GLY A O 1
ATOM 1206 N N . ASP A 1 174 ? 10.744 12.624 -16.071 1.00 37.06 174 ASP A N 1
ATOM 1207 C CA . ASP A 1 174 ? 11.244 13.272 -17.275 1.00 37.06 174 ASP A CA 1
ATOM 1208 C C . ASP A 1 174 ? 11.134 14.791 -17.134 1.00 37.06 174 ASP A C 1
ATOM 1210 O O . ASP A 1 174 ? 10.080 15.352 -17.389 1.00 37.06 174 ASP A O 1
ATOM 1214 N N . GLU A 1 175 ? 12.234 15.413 -16.702 1.00 34.50 175 GLU A N 1
ATOM 1215 C CA . GLU A 1 175 ? 12.867 16.617 -17.224 1.00 34.50 175 GLU A CA 1
ATOM 1216 C C . GLU A 1 175 ? 14.382 16.533 -16.906 1.00 34.50 175 GLU A C 1
ATOM 1218 O O . GLU A 1 175 ? 14.840 16.849 -15.810 1.00 34.50 175 GLU A O 1
ATOM 1223 N N . GLY A 1 176 ? 15.195 16.104 -17.882 1.00 32.69 176 GLY A N 1
ATOM 1224 C CA . GLY A 1 176 ? 16.596 16.547 -17.999 1.00 32.69 176 GLY A CA 1
ATOM 1225 C C . GLY A 1 176 ? 17.731 15.718 -17.355 1.00 32.69 176 GLY A C 1
ATOM 1226 O O . GLY A 1 176 ? 18.023 15.806 -16.165 1.00 32.69 176 GLY A O 1
ATOM 1227 N N . LYS A 1 177 ? 18.504 15.075 -18.247 1.00 30.27 177 LYS A N 1
ATOM 1228 C CA . LYS A 1 177 ? 19.949 14.730 -18.207 1.00 30.27 177 LYS A CA 1
ATOM 1229 C C . LYS A 1 177 ? 20.515 13.812 -17.104 1.00 30.27 177 LYS A C 1
ATOM 1231 O O . LYS A 1 177 ? 20.443 14.066 -15.905 1.00 30.27 177 LYS A O 1
ATOM 1236 N N . ALA A 1 178 ? 21.202 12.774 -17.581 1.00 34.06 178 ALA A N 1
ATOM 1237 C CA . ALA A 1 178 ? 21.932 11.737 -16.854 1.00 34.06 178 ALA A CA 1
ATOM 1238 C C . ALA A 1 178 ? 23.231 12.221 -16.177 1.00 34.06 178 ALA A C 1
ATOM 1240 O O . ALA A 1 178 ? 23.906 13.109 -16.697 1.00 34.06 178 ALA A O 1
ATOM 1241 N N . ALA A 1 179 ? 23.604 11.572 -15.069 1.00 29.34 179 ALA A N 1
ATOM 1242 C CA . ALA A 1 179 ? 24.985 11.427 -14.595 1.00 29.34 179 ALA A CA 1
ATOM 1243 C C . ALA A 1 179 ? 25.083 10.211 -13.650 1.00 29.34 179 ALA A C 1
ATOM 1245 O O . ALA A 1 179 ? 24.100 9.859 -13.003 1.00 29.34 179 ALA A O 1
ATOM 1246 N N . ALA A 1 180 ? 26.255 9.580 -13.656 1.00 30.22 180 ALA A N 1
ATOM 1247 C CA . ALA A 1 180 ? 26.536 8.180 -13.341 1.00 30.22 180 ALA A CA 1
ATOM 1248 C C . ALA A 1 180 ? 26.920 7.851 -11.877 1.00 30.22 180 ALA A C 1
ATOM 1250 O O . ALA A 1 180 ? 27.355 8.725 -11.133 1.00 30.22 180 ALA A O 1
ATOM 1251 N N . ASP A 1 181 ? 26.768 6.555 -11.566 1.00 34.31 181 ASP A N 1
ATOM 1252 C CA . ASP A 1 181 ? 27.544 5.592 -10.753 1.00 34.31 181 ASP A CA 1
ATOM 1253 C C . ASP A 1 181 ? 28.197 5.959 -9.400 1.00 34.31 181 ASP A C 1
ATOM 1255 O O . ASP A 1 181 ? 29.011 6.873 -9.284 1.00 34.31 181 ASP A O 1
ATOM 1259 N N . SER A 1 182 ? 27.974 5.099 -8.391 1.00 35.59 182 SER A N 1
ATOM 1260 C CA . SER A 1 182 ? 29.052 4.390 -7.658 1.00 35.59 182 SER A CA 1
ATOM 1261 C C . SER A 1 182 ? 28.520 3.319 -6.682 1.00 35.59 182 SER A C 1
ATOM 1263 O O . SER A 1 182 ? 27.504 3.502 -6.014 1.00 35.59 182 SER A O 1
ATOM 1265 N N . ASP A 1 183 ? 29.242 2.195 -6.647 1.00 31.05 183 ASP A N 1
ATOM 1266 C CA . ASP A 1 183 ? 29.046 0.973 -5.852 1.00 31.05 183 ASP A CA 1
ATOM 1267 C C . ASP A 1 183 ? 29.350 1.129 -4.347 1.00 31.05 183 ASP A C 1
ATOM 1269 O O . ASP A 1 183 ? 30.207 1.927 -3.967 1.00 31.05 183 ASP A O 1
ATOM 1273 N N . GLY A 1 184 ? 28.765 0.262 -3.500 1.00 30.81 184 GLY A N 1
ATOM 1274 C CA . GLY A 1 184 ? 29.362 -0.063 -2.192 1.00 30.81 184 GLY A CA 1
ATOM 1275 C C . GLY A 1 184 ? 28.429 -0.484 -1.046 1.00 30.81 184 GLY A C 1
ATOM 1276 O O . GLY A 1 184 ? 28.063 0.341 -0.221 1.00 30.81 184 GLY A O 1
ATOM 1277 N N . ASP A 1 185 ? 28.169 -1.791 -0.982 1.00 27.36 185 ASP A N 1
ATOM 1278 C CA . ASP A 1 185 ? 28.057 -2.692 0.183 1.00 27.36 185 ASP A CA 1
ATOM 1279 C C . ASP A 1 185 ? 27.043 -2.529 1.342 1.00 27.36 185 ASP A C 1
ATOM 1281 O O . ASP A 1 185 ? 26.617 -1.460 1.772 1.00 27.36 185 ASP A O 1
ATOM 1285 N N . ALA A 1 186 ? 26.647 -3.704 1.836 1.00 33.00 186 ALA A N 1
ATOM 1286 C CA . ALA A 1 186 ? 25.410 -3.992 2.543 1.00 33.00 186 ALA A CA 1
ATOM 1287 C C . ALA A 1 186 ? 25.453 -3.903 4.083 1.00 33.00 186 ALA A C 1
ATOM 1289 O O . ALA A 1 186 ? 26.477 -4.062 4.739 1.00 33.00 186 ALA A O 1
ATOM 1290 N N . PHE A 1 187 ? 24.224 -3.872 4.614 1.00 35.28 187 PHE A N 1
ATOM 1291 C CA . PHE A 1 187 ? 23.782 -4.462 5.881 1.00 35.28 187 PHE A CA 1
ATOM 1292 C C . PHE A 1 187 ? 23.853 -3.576 7.139 1.00 35.28 187 PHE A C 1
ATOM 1294 O O . PHE A 1 187 ? 24.910 -3.208 7.638 1.00 35.28 187 PHE A O 1
ATOM 1301 N N . MET A 1 188 ? 22.654 -3.337 7.693 1.00 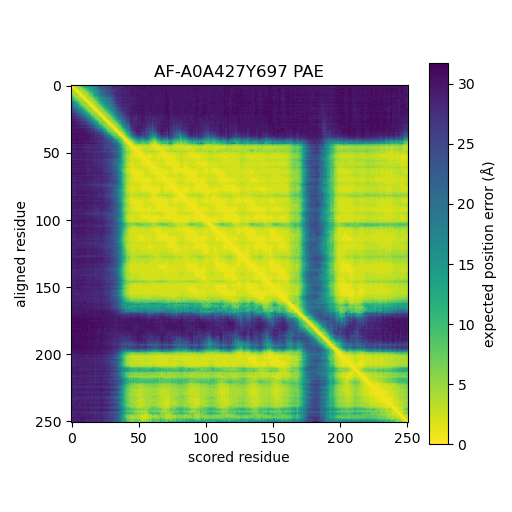37.03 188 MET A N 1
ATOM 1302 C CA . MET A 1 188 ? 22.332 -2.616 8.933 1.00 37.03 188 MET A CA 1
ATOM 1303 C C . MET A 1 188 ? 22.646 -1.111 8.945 1.00 37.03 188 MET A C 1
ATOM 1305 O O . MET A 1 188 ? 23.724 -0.716 9.381 1.00 37.03 188 MET A O 1
ATOM 1309 N N . ARG A 1 189 ? 21.643 -0.269 8.629 1.00 32.38 189 ARG A N 1
ATOM 1310 C CA . ARG A 1 189 ? 21.295 0.951 9.400 1.00 32.38 189 ARG A CA 1
ATOM 1311 C C . ARG A 1 189 ? 20.085 1.708 8.832 1.00 32.38 189 ARG A C 1
ATOM 1313 O O . ARG A 1 189 ? 19.979 1.900 7.632 1.00 32.38 189 ARG A O 1
ATOM 1320 N N . THR A 1 190 ? 19.232 2.137 9.769 1.00 31.14 190 THR A N 1
ATOM 1321 C CA . THR A 1 190 ? 18.374 3.341 9.794 1.00 31.14 190 THR A CA 1
ATOM 1322 C C . THR A 1 190 ? 17.618 3.734 8.522 1.00 31.14 190 THR A C 1
ATOM 1324 O O . THR A 1 190 ? 18.222 4.144 7.541 1.00 31.14 190 THR A O 1
ATOM 1327 N N . THR A 1 191 ? 16.285 3.733 8.633 1.00 39.78 191 THR A N 1
ATOM 1328 C CA . THR A 1 191 ? 15.295 4.430 7.791 1.00 39.78 191 THR A CA 1
ATOM 1329 C C . THR A 1 191 ? 15.848 5.722 7.179 1.00 39.78 191 THR A C 1
ATOM 1331 O O . THR A 1 191 ? 15.810 6.788 7.798 1.00 39.78 191 THR A O 1
ATOM 1334 N N . GLY A 1 192 ? 16.404 5.623 5.974 1.00 35.38 192 GLY A N 1
ATOM 1335 C CA . GLY A 1 192 ? 16.880 6.767 5.219 1.00 35.38 192 GLY A CA 1
ATOM 1336 C C . GLY A 1 192 ? 15.694 7.416 4.531 1.00 35.38 192 GLY A C 1
ATOM 1337 O O . GLY A 1 192 ? 15.282 6.972 3.463 1.00 35.38 192 GLY A O 1
ATOM 1338 N N . HIS A 1 193 ? 15.133 8.463 5.133 1.00 44.00 193 HIS A N 1
ATOM 1339 C CA . HIS A 1 193 ? 14.385 9.427 4.336 1.00 44.00 193 HIS A CA 1
ATOM 1340 C C . HIS A 1 193 ? 15.328 10.013 3.273 1.00 44.00 193 HIS A C 1
ATOM 1342 O O . HIS A 1 193 ? 16.498 10.260 3.585 1.00 44.00 193 HIS A O 1
ATOM 1348 N N . PRO A 1 194 ? 14.858 10.212 2.028 1.00 46.97 194 PRO A N 1
ATOM 1349 C CA . PRO A 1 194 ? 15.686 10.793 0.982 1.00 46.97 194 PRO A CA 1
ATOM 1350 C C . PRO A 1 194 ? 16.250 12.144 1.440 1.00 46.97 194 PRO A C 1
ATOM 1352 O O . PRO A 1 194 ? 15.584 12.904 2.146 1.00 46.97 194 PRO A O 1
ATOM 1355 N N . ALA A 1 195 ? 17.501 12.418 1.058 1.00 42.78 195 ALA A N 1
ATOM 1356 C CA . ALA A 1 195 ? 18.178 13.673 1.359 1.00 42.78 195 ALA A CA 1
ATOM 1357 C C . ALA A 1 195 ? 17.314 14.869 0.923 1.00 42.78 195 ALA A C 1
ATOM 1359 O O . ALA A 1 195 ? 16.705 14.854 -0.150 1.00 42.78 195 ALA A O 1
ATOM 1360 N N . ALA A 1 196 ? 17.259 15.897 1.773 1.00 42.69 196 ALA A N 1
ATOM 1361 C CA . ALA A 1 196 ? 16.418 17.071 1.580 1.00 42.69 196 ALA A CA 1
ATOM 1362 C C . ALA A 1 196 ? 16.657 17.712 0.197 1.00 42.69 196 ALA A C 1
ATOM 1364 O O . ALA A 1 196 ? 17.716 18.283 -0.050 1.00 42.69 196 ALA A O 1
ATOM 1365 N N . GLY A 1 197 ? 15.666 17.608 -0.697 1.00 54.31 197 GLY A N 1
ATOM 1366 C CA . GLY A 1 197 ? 15.624 18.321 -1.981 1.00 54.31 197 GLY A CA 1
ATOM 1367 C C . GLY A 1 197 ? 15.445 17.457 -3.234 1.00 54.31 197 GLY A C 1
ATOM 1368 O O . GLY A 1 197 ? 15.004 17.988 -4.250 1.00 54.31 197 GLY A O 1
ATOM 1369 N N . ALA A 1 198 ? 15.722 16.149 -3.191 1.00 65.19 198 ALA A N 1
ATOM 1370 C CA . ALA A 1 198 ? 15.476 15.257 -4.330 1.00 65.19 198 ALA A CA 1
ATOM 1371 C C . ALA A 1 198 ? 14.109 14.568 -4.203 1.00 65.19 198 ALA A C 1
ATOM 1373 O O . ALA A 1 198 ? 13.772 14.037 -3.143 1.00 65.19 198 ALA A O 1
ATOM 1374 N N . ALA A 1 199 ? 13.319 14.569 -5.282 1.00 73.50 199 ALA A N 1
ATOM 1375 C CA . ALA A 1 199 ? 12.057 13.835 -5.313 1.00 73.50 199 ALA A CA 1
ATOM 1376 C C . ALA A 1 199 ? 12.319 12.338 -5.059 1.00 73.50 199 ALA A C 1
ATOM 1378 O O . ALA A 1 199 ? 13.290 11.802 -5.604 1.00 73.50 199 ALA A O 1
ATOM 1379 N N . PRO A 1 200 ? 11.475 11.647 -4.270 1.00 83.94 200 PRO A N 1
ATOM 1380 C CA . PRO A 1 200 ? 11.675 10.229 -4.027 1.00 83.94 200 PRO A CA 1
ATOM 1381 C C . PRO A 1 200 ? 11.656 9.441 -5.350 1.00 83.94 200 PRO A C 1
ATOM 1383 O O . PRO A 1 200 ? 10.852 9.790 -6.236 1.00 83.94 200 PRO A O 1
ATOM 1386 N N . PRO A 1 201 ? 12.485 8.382 -5.477 1.00 89.75 201 PRO A N 1
ATOM 1387 C CA . PRO A 1 201 ? 12.493 7.502 -6.644 1.00 89.75 201 PRO A CA 1
ATOM 1388 C C . PRO A 1 201 ? 11.087 6.976 -6.950 1.00 89.75 201 PRO A C 1
ATOM 1390 O O . PRO A 1 201 ? 10.269 6.832 -6.041 1.00 89.75 201 PRO A O 1
ATOM 1393 N N . LEU A 1 202 ? 10.792 6.707 -8.220 1.00 91.81 202 LEU A N 1
ATOM 1394 C CA . LEU A 1 202 ? 9.464 6.315 -8.687 1.00 91.81 202 LEU A CA 1
ATOM 1395 C C . LEU A 1 202 ? 9.544 4.981 -9.426 1.00 91.81 202 LEU A C 1
ATOM 1397 O O . LEU A 1 202 ? 10.251 4.862 -10.422 1.00 91.81 202 LEU A O 1
ATOM 1401 N N . VAL A 1 203 ? 8.745 4.011 -8.985 1.00 94.06 203 VAL A N 1
ATOM 1402 C CA . VAL A 1 203 ? 8.416 2.821 -9.774 1.00 94.06 203 VAL A CA 1
ATOM 1403 C C . VAL A 1 203 ? 7.407 3.237 -10.852 1.00 94.06 203 VAL A C 1
ATOM 1405 O O . VAL A 1 203 ? 6.282 3.595 -10.492 1.00 94.06 203 VAL A O 1
ATOM 1408 N N . PRO A 1 204 ? 7.752 3.209 -12.152 1.00 94.25 204 PRO A N 1
ATOM 1409 C CA . PRO A 1 204 ? 6.837 3.642 -13.207 1.00 94.25 204 PRO A CA 1
ATOM 1410 C C . PRO A 1 204 ? 5.602 2.752 -13.289 1.00 94.25 204 PRO A C 1
ATOM 1412 O O . PRO A 1 204 ? 5.673 1.566 -12.960 1.00 94.25 204 PRO A O 1
ATOM 1415 N N . SER A 1 205 ? 4.494 3.298 -13.788 1.00 95.19 205 SER A N 1
ATOM 1416 C CA . SER A 1 205 ? 3.271 2.526 -14.010 1.00 95.19 205 SER A CA 1
ATOM 1417 C C . SER A 1 205 ? 3.528 1.292 -14.881 1.00 95.19 205 SER A C 1
ATOM 1419 O O . SER A 1 205 ? 4.419 1.293 -15.733 1.00 95.19 205 SER A O 1
ATOM 1421 N N . ARG A 1 206 ? 2.717 0.246 -14.693 1.00 95.12 206 ARG A N 1
ATOM 1422 C CA . ARG A 1 206 ? 2.810 -1.031 -15.420 1.00 95.12 206 ARG A CA 1
ATOM 1423 C C . ARG A 1 206 ? 4.154 -1.729 -15.214 1.00 95.12 206 ARG A C 1
ATOM 1425 O O . ARG A 1 206 ? 4.679 -2.387 -16.110 1.00 95.12 206 ARG A O 1
ATOM 1432 N N . THR A 1 207 ? 4.716 -1.611 -14.015 1.00 95.00 207 THR A N 1
ATOM 1433 C CA . THR A 1 207 ? 5.965 -2.286 -13.652 1.00 95.00 207 THR A CA 1
ATOM 1434 C C . THR A 1 207 ? 5.699 -3.483 -12.755 1.00 95.00 207 THR A C 1
ATOM 1436 O O . THR A 1 207 ? 5.011 -3.394 -11.740 1.00 95.00 207 THR A O 1
ATOM 1439 N N . VAL A 1 208 ? 6.299 -4.617 -13.103 1.00 94.81 208 VAL A N 1
ATOM 1440 C CA . VAL A 1 208 ? 6.374 -5.795 -12.242 1.00 94.81 208 VAL A CA 1
ATOM 1441 C C . VAL A 1 208 ? 7.762 -5.842 -11.620 1.00 94.81 208 VAL A C 1
ATOM 1443 O O . VAL A 1 208 ? 8.740 -6.039 -12.339 1.00 94.81 208 VAL A O 1
ATOM 1446 N N . VAL A 1 209 ? 7.840 -5.692 -10.300 1.00 95.12 209 VAL A N 1
ATOM 1447 C CA . VAL A 1 209 ? 9.070 -5.831 -9.512 1.00 95.12 209 VAL A CA 1
ATOM 1448 C C . VAL A 1 209 ? 9.090 -7.216 -8.871 1.00 95.12 209 VAL A C 1
ATOM 1450 O O . VAL A 1 209 ? 8.087 -7.659 -8.307 1.00 95.12 209 VAL A O 1
ATOM 1453 N N . HIS A 1 210 ? 10.213 -7.923 -8.963 1.00 93.75 210 HIS A N 1
ATOM 1454 C CA . HIS A 1 210 ? 10.346 -9.289 -8.478 1.00 93.75 210 HIS A CA 1
ATOM 1455 C C . HIS A 1 210 ? 11.748 -9.632 -7.959 1.00 93.75 210 HIS A C 1
ATOM 1457 O O . HIS A 1 210 ? 12.771 -9.118 -8.412 1.00 93.75 210 HIS A O 1
ATOM 1463 N N . GLY A 1 211 ? 11.789 -10.601 -7.044 1.00 88.00 211 GLY A N 1
ATOM 1464 C CA . GLY A 1 211 ? 13.028 -11.135 -6.480 1.00 88.00 211 GLY A CA 1
ATOM 1465 C C . GLY A 1 211 ? 13.690 -10.202 -5.461 1.00 88.00 211 GLY A C 1
ATOM 1466 O O . GLY A 1 211 ? 13.317 -9.043 -5.299 1.00 88.00 211 GLY A O 1
ATOM 1467 N N . GLY A 1 212 ? 14.695 -10.722 -4.753 1.00 81.06 212 GLY A N 1
ATOM 1468 C CA . GLY A 1 212 ? 15.371 -9.981 -3.678 1.00 81.06 212 GLY A CA 1
ATOM 1469 C C . GLY A 1 212 ? 16.239 -8.812 -4.156 1.00 81.06 212 GLY A C 1
ATOM 1470 O O . GLY A 1 212 ? 16.506 -7.906 -3.379 1.00 81.06 212 GLY A O 1
ATOM 1471 N N . ALA A 1 213 ? 16.647 -8.812 -5.428 1.00 80.50 213 ALA A N 1
ATOM 1472 C CA . ALA A 1 213 ? 17.454 -7.750 -6.034 1.00 80.50 213 ALA A CA 1
ATOM 1473 C C . ALA A 1 213 ? 16.615 -6.615 -6.653 1.00 80.50 213 ALA A C 1
ATOM 1475 O O . ALA A 1 213 ? 17.171 -5.746 -7.315 1.00 80.50 213 ALA A O 1
ATOM 1476 N N . SER A 1 214 ? 15.288 -6.633 -6.472 1.00 86.00 214 SER A N 1
ATOM 1477 C CA . SER A 1 214 ? 14.369 -5.657 -7.079 1.00 86.00 214 SER A CA 1
ATOM 1478 C C . SER A 1 214 ? 14.413 -5.629 -8.611 1.00 86.00 214 SER A C 1
ATOM 1480 O O . SER A 1 214 ? 14.250 -4.568 -9.215 1.00 86.00 214 SER A O 1
ATOM 1482 N N . ASN A 1 215 ? 14.601 -6.791 -9.249 1.00 89.31 215 ASN A N 1
ATOM 1483 C CA . ASN A 1 215 ? 14.510 -6.881 -10.704 1.00 89.31 215 ASN A CA 1
ATOM 1484 C C . ASN A 1 215 ? 13.142 -6.380 -11.152 1.00 89.31 215 ASN A C 1
ATOM 1486 O O . ASN A 1 215 ? 12.133 -6.640 -10.495 1.00 89.31 215 ASN A O 1
ATOM 1490 N N . ALA A 1 216 ? 13.100 -5.678 -12.274 1.00 91.81 216 ALA A N 1
ATOM 1491 C CA . ALA A 1 216 ? 11.877 -5.065 -12.739 1.00 91.81 216 ALA A CA 1
ATOM 1492 C C . ALA A 1 216 ? 11.720 -5.228 -14.244 1.00 91.81 216 ALA A C 1
ATOM 1494 O O . ALA A 1 216 ? 12.688 -5.226 -15.004 1.00 91.81 216 ALA A O 1
ATOM 1495 N N . ARG A 1 217 ? 10.466 -5.361 -14.663 1.00 91.81 217 ARG A N 1
ATOM 1496 C CA . ARG A 1 217 ? 10.057 -5.307 -16.062 1.00 91.81 217 ARG A CA 1
ATOM 1497 C C . ARG A 1 217 ? 8.853 -4.389 -16.181 1.00 91.81 217 ARG A C 1
ATOM 1499 O O . ARG A 1 217 ? 7.905 -4.522 -15.407 1.00 91.81 217 ARG A O 1
ATOM 1506 N N . THR A 1 218 ? 8.867 -3.498 -17.159 1.00 93.69 218 THR A N 1
ATOM 1507 C CA . THR A 1 218 ? 7.679 -2.731 -17.541 1.00 93.69 218 THR A CA 1
ATOM 1508 C C . THR A 1 218 ? 7.035 -3.425 -18.725 1.00 93.69 218 THR A C 1
ATOM 1510 O O . THR A 1 218 ? 7.727 -3.819 -19.663 1.00 93.69 218 THR A O 1
ATOM 1513 N N . TRP A 1 219 ? 5.724 -3.623 -18.666 1.00 90.56 219 TRP A N 1
ATOM 1514 C CA . TRP A 1 219 ? 4.964 -4.150 -19.793 1.00 90.56 219 TRP A CA 1
ATOM 1515 C C . TRP A 1 219 ? 4.294 -3.000 -20.550 1.00 90.56 219 TRP A C 1
ATOM 1517 O O . TRP A 1 219 ? 4.000 -1.939 -20.001 1.00 90.56 219 TRP A O 1
ATOM 1527 N N . ASP A 1 220 ? 4.096 -3.202 -21.846 1.00 90.94 220 ASP A N 1
ATOM 1528 C CA . ASP A 1 220 ? 3.678 -2.176 -22.806 1.00 90.94 220 ASP A CA 1
ATOM 1529 C C . ASP A 1 220 ? 2.177 -1.842 -22.763 1.00 90.94 220 ASP A C 1
ATOM 1531 O O . ASP A 1 220 ? 1.731 -0.902 -23.422 1.00 90.94 220 ASP A O 1
ATOM 1535 N N . GLY A 1 221 ? 1.390 -2.566 -21.962 1.00 89.75 221 GLY A N 1
ATOM 1536 C CA . GLY A 1 221 ? -0.073 -2.481 -21.957 1.00 89.75 221 GLY A CA 1
ATOM 1537 C C . GLY A 1 221 ? -0.760 -3.619 -22.718 1.00 89.75 221 GLY A C 1
ATOM 1538 O O . GLY A 1 221 ? -1.989 -3.716 -22.701 1.00 89.75 221 GLY A O 1
ATOM 1539 N N . SER A 1 222 ? -0.012 -4.515 -23.369 1.00 91.75 222 SER A N 1
ATOM 1540 C CA . SER A 1 222 ? -0.606 -5.685 -24.017 1.00 91.75 222 SER A CA 1
ATOM 1541 C C . SER A 1 222 ? -1.318 -6.573 -22.987 1.00 91.75 222 SER A C 1
ATOM 1543 O O . SER A 1 222 ? -0.746 -7.001 -21.988 1.00 91.75 222 SER A O 1
ATOM 1545 N N . GLY A 1 223 ? -2.613 -6.815 -23.209 1.00 90.00 223 GLY A N 1
ATOM 1546 C CA . GLY A 1 223 ? -3.447 -7.586 -22.282 1.00 90.00 223 GLY A CA 1
ATOM 1547 C C . GLY A 1 223 ? -4.012 -6.795 -21.095 1.00 90.00 223 GLY A C 1
ATOM 1548 O O . GLY A 1 223 ? -4.527 -7.405 -20.161 1.00 90.00 223 GLY A O 1
ATOM 1549 N N . GLU A 1 224 ? -3.966 -5.457 -21.119 1.00 91.19 224 GLU A N 1
ATOM 1550 C CA . GLU A 1 224 ? -4.434 -4.619 -20.004 1.00 91.19 224 GLU A CA 1
ATOM 1551 C C . GLU A 1 224 ? -5.869 -4.930 -19.579 1.00 91.19 224 GLU A C 1
ATOM 1553 O O . GLU A 1 224 ? -6.150 -5.026 -18.391 1.00 91.19 224 GLU A O 1
ATOM 1558 N N . LYS A 1 225 ? -6.786 -5.159 -20.524 1.00 92.56 225 LYS A N 1
ATOM 1559 C CA . LYS A 1 225 ? -8.179 -5.490 -20.185 1.00 92.56 225 LYS A CA 1
ATOM 1560 C C . LYS A 1 225 ? -8.282 -6.777 -19.368 1.00 92.56 225 LYS A C 1
ATOM 1562 O O . LYS A 1 225 ? -9.061 -6.835 -18.422 1.00 92.56 225 LYS A O 1
ATOM 1567 N N . GLN A 1 226 ? -7.509 -7.796 -19.734 1.00 92.81 226 GLN A N 1
ATOM 1568 C CA . GLN A 1 226 ? -7.466 -9.077 -19.037 1.00 92.81 226 GLN A CA 1
ATOM 1569 C C . GLN A 1 226 ? -6.852 -8.910 -17.646 1.00 92.81 226 GLN A C 1
ATOM 1571 O O . GLN A 1 226 ? -7.422 -9.381 -16.666 1.00 92.81 226 GLN A O 1
ATOM 1576 N N . GLU A 1 227 ? -5.738 -8.187 -17.554 1.00 89.88 227 GLU A N 1
ATOM 1577 C CA . GLU A 1 227 ? -5.064 -7.895 -16.289 1.00 89.88 227 GLU A CA 1
ATOM 1578 C C . GLU A 1 227 ? -5.969 -7.103 -15.334 1.00 89.88 227 GLU A C 1
ATOM 1580 O O . GLU A 1 227 ? -6.109 -7.439 -14.159 1.00 89.88 227 GLU A O 1
ATOM 1585 N N . MET A 1 228 ? -6.659 -6.085 -15.846 1.00 92.12 228 MET A N 1
ATOM 1586 C CA . MET A 1 228 ? -7.595 -5.278 -15.070 1.00 92.12 228 MET A CA 1
ATOM 1587 C C . MET A 1 228 ? -8.823 -6.070 -14.632 1.00 92.12 228 MET A C 1
ATOM 1589 O O . MET A 1 228 ? -9.271 -5.905 -13.499 1.00 92.12 228 MET A O 1
ATOM 1593 N N . ALA A 1 229 ? -9.345 -6.959 -15.481 1.00 92.62 229 ALA A N 1
ATOM 1594 C CA . ALA A 1 229 ? -10.433 -7.856 -15.100 1.00 92.62 229 ALA A CA 1
ATOM 1595 C C . ALA A 1 229 ? -10.010 -8.800 -13.962 1.00 92.62 229 ALA A C 1
ATOM 1597 O O . ALA A 1 229 ? -10.763 -8.974 -13.004 1.00 92.62 229 ALA A O 1
ATOM 1598 N N . LEU A 1 230 ? -8.789 -9.349 -14.023 1.00 90.44 230 LEU A N 1
ATOM 1599 C CA . LEU A 1 230 ? -8.225 -10.185 -12.958 1.00 90.44 230 LEU A CA 1
ATOM 1600 C C . LEU A 1 230 ? -8.077 -9.405 -11.645 1.00 90.44 230 LEU A C 1
ATOM 1602 O O . LEU A 1 230 ? -8.524 -9.877 -10.599 1.00 90.44 230 LEU A O 1
ATOM 1606 N N . ARG A 1 231 ? -7.508 -8.193 -11.693 1.00 92.06 231 ARG A N 1
ATOM 1607 C CA . ARG A 1 231 ? -7.349 -7.330 -10.508 1.00 92.06 231 ARG A CA 1
ATOM 1608 C C . ARG A 1 231 ? -8.688 -6.921 -9.913 1.00 92.06 231 ARG A C 1
ATOM 1610 O O . ARG A 1 231 ? -8.866 -7.016 -8.705 1.00 92.06 231 ARG A O 1
ATOM 1617 N N . SER A 1 232 ? -9.627 -6.485 -10.750 1.00 91.88 232 SER A N 1
ATOM 1618 C CA . SER A 1 232 ? -10.962 -6.080 -10.308 1.00 91.88 232 SER A CA 1
ATOM 1619 C C . SER A 1 232 ? -11.690 -7.236 -9.637 1.00 91.88 232 SER A C 1
ATOM 1621 O O . SER A 1 232 ? -12.155 -7.071 -8.514 1.00 91.88 232 SER A O 1
ATOM 1623 N N . GLY A 1 233 ? -11.729 -8.410 -10.277 1.00 90.81 233 GLY A N 1
ATOM 1624 C CA . GLY A 1 233 ? -12.409 -9.581 -9.724 1.00 90.81 233 GLY A CA 1
ATOM 1625 C C . GLY A 1 233 ? -11.802 -10.045 -8.398 1.00 90.81 233 GLY A C 1
ATOM 1626 O O . GLY A 1 233 ? -12.535 -10.349 -7.459 1.00 90.81 233 GLY A O 1
ATOM 1627 N N . ALA A 1 234 ? -10.469 -10.041 -8.281 1.00 87.25 234 ALA A N 1
ATOM 1628 C CA . ALA A 1 234 ? -9.792 -10.391 -7.033 1.00 87.25 234 ALA A CA 1
ATOM 1629 C C . ALA A 1 234 ? -10.092 -9.385 -5.905 1.00 87.25 234 ALA A C 1
ATOM 1631 O O . ALA A 1 234 ? -10.447 -9.784 -4.795 1.00 87.25 234 ALA A O 1
ATOM 1632 N N . THR A 1 235 ? -9.993 -8.082 -6.189 1.00 89.38 235 THR A N 1
ATOM 1633 C 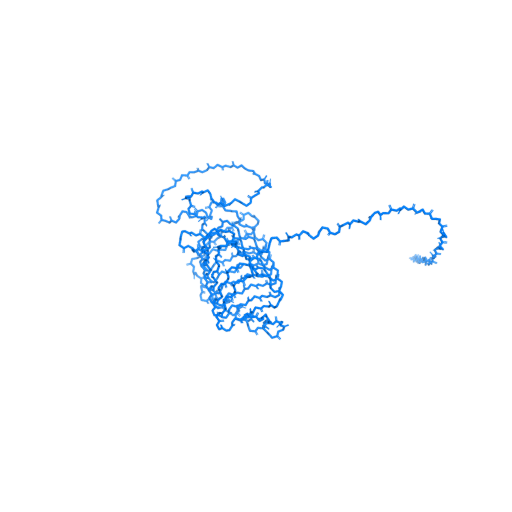CA . THR A 1 235 ? -10.272 -7.017 -5.213 1.00 89.38 235 THR A CA 1
ATOM 1634 C C . THR A 1 235 ? -11.734 -7.024 -4.769 1.00 89.38 235 THR A C 1
ATOM 1636 O O . THR A 1 235 ? -12.018 -6.889 -3.581 1.00 89.38 235 THR A O 1
ATOM 1639 N N . GLU A 1 236 ? -12.672 -7.200 -5.700 1.00 90.50 236 GLU A N 1
ATOM 1640 C CA . GLU A 1 236 ? -14.107 -7.268 -5.412 1.00 90.50 236 GL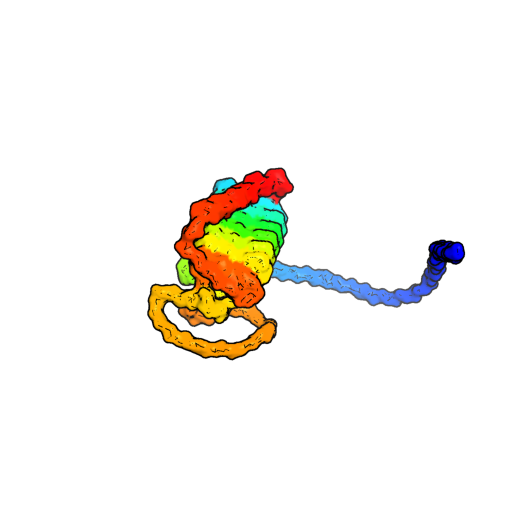U A CA 1
ATOM 1641 C C . GLU A 1 236 ? -14.443 -8.468 -4.523 1.00 90.50 236 GLU A C 1
ATOM 1643 O O . GLU A 1 236 ? -15.083 -8.298 -3.485 1.00 90.50 236 GLU A O 1
ATOM 1648 N N . TYR A 1 237 ? -13.906 -9.649 -4.846 1.00 89.44 237 TYR A N 1
ATOM 1649 C CA . TYR A 1 237 ? -14.073 -10.847 -4.025 1.00 89.44 237 TYR A CA 1
ATOM 1650 C C . TYR A 1 237 ? -13.632 -10.619 -2.574 1.00 89.44 237 TYR A C 1
ATOM 1652 O O . TYR A 1 237 ? -14.376 -10.928 -1.640 1.00 89.44 237 TYR A O 1
ATOM 1660 N N . LEU A 1 238 ? -12.446 -10.038 -2.364 1.00 87.50 238 LEU A N 1
ATOM 1661 C CA . LEU A 1 238 ? -11.957 -9.743 -1.016 1.00 87.50 238 LEU A CA 1
ATOM 1662 C C . LEU A 1 238 ? -12.926 -8.805 -0.286 1.00 87.50 238 LEU A C 1
ATOM 1664 O O . LEU A 1 238 ? -13.344 -9.093 0.838 1.00 87.50 238 LEU A O 1
ATOM 1668 N N . ARG A 1 239 ? -13.367 -7.734 -0.953 1.00 89.56 239 ARG A N 1
ATOM 1669 C CA . ARG A 1 239 ? -14.271 -6.736 -0.369 1.00 89.56 239 ARG A CA 1
ATOM 1670 C C . ARG A 1 239 ? -15.634 -7.304 0.020 1.00 89.56 239 ARG A C 1
ATOM 1672 O O . ARG A 1 239 ? -16.191 -6.881 1.029 1.00 89.56 239 ARG A O 1
ATOM 1679 N N . GLU A 1 240 ? -16.160 -8.265 -0.731 1.00 88.75 240 GLU A N 1
ATOM 1680 C CA . GLU A 1 240 ? -17.455 -8.883 -0.435 1.00 88.75 240 GLU A CA 1
ATOM 1681 C C . GLU A 1 240 ? -17.395 -9.963 0.646 1.00 88.75 240 GLU A C 1
ATOM 1683 O O . GLU A 1 240 ? -18.358 -10.165 1.394 1.00 88.75 240 GLU A O 1
ATOM 1688 N N . VAL A 1 241 ? -16.301 -10.721 0.697 1.00 86.12 241 VAL A N 1
ATOM 1689 C CA . VAL A 1 241 ? -16.215 -11.914 1.542 1.00 86.12 241 VAL A CA 1
ATOM 1690 C C . VAL A 1 241 ? -15.843 -11.549 2.972 1.00 86.12 241 VAL A C 1
ATOM 1692 O O . VAL A 1 241 ? -16.434 -12.077 3.911 1.00 86.12 241 VAL A O 1
ATOM 1695 N N . LEU A 1 242 ? -14.911 -10.621 3.175 1.00 76.75 242 LEU A N 1
ATOM 1696 C CA . LEU A 1 242 ? -14.359 -10.360 4.509 1.00 76.75 242 LEU A CA 1
ATOM 1697 C C . LEU A 1 242 ? -15.322 -9.758 5.523 1.00 76.75 242 LEU A C 1
ATOM 1699 O O . LEU A 1 242 ? -15.275 -10.213 6.673 1.00 76.75 242 LEU A O 1
ATOM 1703 N N . PRO A 1 243 ? -16.184 -8.786 5.163 1.00 84.25 243 PRO A N 1
ATOM 1704 C CA . PRO A 1 243 ? -17.108 -8.205 6.130 1.00 84.25 243 PRO A CA 1
ATOM 1705 C C . PRO A 1 243 ? -18.048 -9.243 6.751 1.00 84.25 243 PRO A C 1
ATOM 1707 O O . PRO A 1 243 ? -1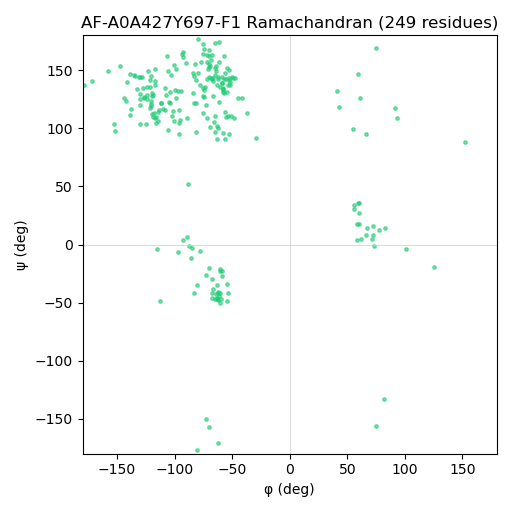8.537 -9.049 7.858 1.00 84.25 243 PRO A O 1
ATOM 1710 N N . LYS A 1 244 ? -18.271 -10.376 6.069 1.00 87.56 244 LYS A N 1
ATOM 1711 C CA . LYS A 1 244 ? -19.175 -11.443 6.519 1.00 87.56 244 LYS A CA 1
ATOM 1712 C C . LYS A 1 244 ? -18.623 -12.253 7.694 1.00 87.56 244 LYS A C 1
ATOM 1714 O O . LYS A 1 244 ? -19.408 -12.823 8.445 1.00 87.56 244 LYS A O 1
ATOM 1719 N N . PHE A 1 245 ? -17.300 -12.324 7.856 1.00 86.94 245 PHE A N 1
ATOM 1720 C CA . PHE A 1 245 ? -16.654 -13.228 8.820 1.00 86.94 245 PHE A CA 1
ATOM 1721 C C . PHE A 1 245 ? -15.906 -12.513 9.946 1.00 86.94 245 PHE A C 1
ATOM 1723 O O . PHE A 1 245 ? -15.393 -13.170 10.850 1.00 86.94 245 PHE A O 1
ATOM 1730 N N . ASN A 1 246 ? -15.833 -11.182 9.909 1.00 88.06 246 ASN A N 1
ATOM 1731 C CA . ASN A 1 246 ? -14.996 -10.407 10.816 1.00 88.06 246 ASN A CA 1
ATOM 1732 C C . ASN A 1 246 ? -15.808 -9.378 11.597 1.00 88.06 246 ASN A C 1
ATOM 1734 O O . ASN A 1 246 ? -16.792 -8.824 11.114 1.00 88.06 246 ASN A O 1
ATOM 1738 N N . LYS A 1 247 ? -15.359 -9.090 12.820 1.00 90.50 247 LYS A N 1
ATOM 1739 C CA . LYS A 1 247 ? -15.958 -8.041 13.646 1.00 90.50 247 LYS A CA 1
ATOM 1740 C C . LYS A 1 247 ? -15.548 -6.679 13.109 1.00 90.50 247 LYS A C 1
ATOM 1742 O O . LYS A 1 247 ? -14.357 -6.407 12.968 1.00 90.50 247 LYS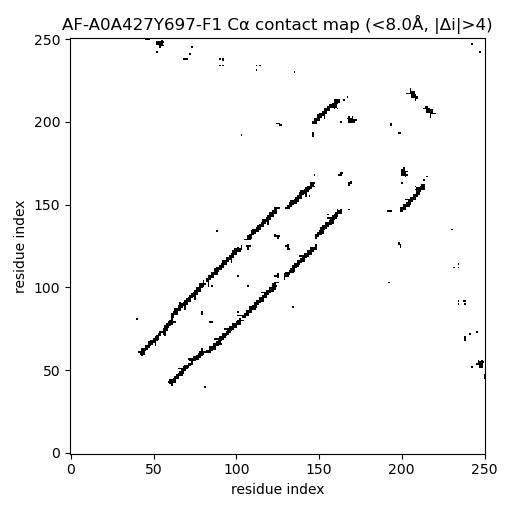 A O 1
ATOM 1747 N N . GLN A 1 248 ? -16.529 -5.826 12.857 1.00 90.75 248 GLN A N 1
ATOM 1748 C CA . GLN A 1 248 ? -16.287 -4.457 12.428 1.00 90.75 248 GLN A CA 1
ATOM 1749 C C . GLN A 1 248 ? -15.963 -3.555 13.625 1.00 90.75 248 GLN A C 1
ATOM 1751 O O . GLN A 1 248 ? -16.557 -3.676 14.697 1.00 90.75 248 GLN A O 1
ATOM 1756 N N . ARG A 1 249 ? -15.028 -2.630 13.427 1.00 90.12 249 ARG A N 1
ATOM 1757 C CA . ARG A 1 249 ? -14.724 -1.526 14.330 1.00 90.12 249 ARG A CA 1
ATOM 1758 C C . ARG A 1 249 ? -15.808 -0.452 14.218 1.00 90.12 249 ARG A C 1
ATOM 1760 O O . ARG A 1 249 ? -16.166 -0.062 13.110 1.00 90.12 249 ARG A O 1
ATOM 1767 N N . ALA A 1 250 ? -16.280 0.057 15.353 1.00 83.06 250 ALA A N 1
ATOM 1768 C CA . ALA A 1 250 ? -17.042 1.303 15.378 1.00 83.06 250 ALA A CA 1
ATOM 1769 C C . ALA A 1 250 ? -16.074 2.471 15.124 1.00 83.06 250 ALA A C 1
ATOM 1771 O O . ALA A 1 250 ? -15.087 2.607 15.855 1.00 83.06 250 ALA A O 1
ATOM 1772 N N . LEU A 1 251 ? -16.319 3.232 14.056 1.00 79.94 251 LEU A N 1
ATOM 1773 C CA . LEU A 1 251 ? -15.540 4.409 13.659 1.00 79.94 251 LEU A CA 1
ATOM 1774 C C . LEU A 1 251 ? -16.244 5.688 14.106 1.00 79.94 251 LEU A C 1
ATOM 1776 O O . LEU A 1 251 ? -17.494 5.707 14.034 1.00 79.94 251 LEU A O 1
#

Solvent-accessible surface area (backbone atoms only — not comparable to full-atom values): 14124 Å² total; per-residue (Å²): 137,85,89,82,89,85,80,85,82,89,85,79,90,80,88,83,79,89,81,82,92,81,88,79,94,74,91,76,75,84,76,76,82,74,78,73,77,70,78,77,70,71,78,50,48,66,47,72,37,67,74,47,43,43,24,58,56,37,46,68,39,28,32,39,36,38,26,44,38,19,32,38,28,50,53,12,36,42,42,28,25,89,88,15,35,39,36,39,27,34,43,22,34,38,26,42,52,12,35,43,35,34,74,54,84,53,48,34,31,36,32,33,42,27,35,35,29,45,44,13,37,38,39,50,36,49,43,98,86,18,54,17,32,37,27,48,27,38,33,27,45,44,12,37,44,39,56,37,22,39,36,31,50,26,35,35,34,60,54,12,32,52,53,52,83,38,72,81,28,49,47,72,72,94,74,83,86,89,85,84,89,84,89,84,88,84,85,90,81,75,92,70,72,72,64,93,86,61,77,61,27,28,38,57,54,33,24,41,33,34,46,76,83,38,45,70,48,73,61,92,58,86,59,45,69,61,54,50,50,53,52,48,54,55,51,50,52,52,62,65,53,50,67,79,80,50,60,69,45,92,120

InterPro domains:
  IPR011004 Trimeric LpxA-like superfamily [SSF51161] (45-160)
  IPR027777 Dynactin subunit 6 [PTHR13072] (48-249)

Secondary structure (DSSP, 8-state):
----------------PPPPP-------------------PPPPEEEE-TT-EEBTT-EEESEEEE-TT-EE-TT-EEEE-TT-EEEE-TT-EE-TT-EEEE-SSSEEEE-SS-EE-TT-EEE----TT-EEE-SS-EE-TT-EEES-EE-SS-EE-TT-B--TT-GGGB---SSS----------------PPPTTSPPPEE-TTEEEETTTTEEEE--STTHHHHHHHHHHHHHHHHHHGGGTSPBPP-

Sequence (251 aa):
MSSAHSSRPHTTLRSPTKPSAAGHTSASSPRSSRHGHGHGHPAPVVTASAGCFVSADARIEGTLNLGIGCVLHPRCAVLVGPGASLTMGSGCVVEENAVVRFAGPGAATLGSNNVFMVACVADLVADAGGNSMGSWNSFAPRSCVEGVRVGDQCTFAAGTATNASHPFLQVKGDEGKAAADSDGDAFMRTTGHPAAGAAPPLVPSRTVVHGGASNARTWDGSGEKQEMALRSGATEYLREVLPKFNKQRAL

Nearest PDB structures (foldseek):
  3ow5-assembly1_A  TM=6.140E-01  e=5.045E-04  Methanosarcina thermophila
  3oup-assembly1_A  TM=6.075E-01  e=6.901E-04  Methanosarcina thermophila
  3otz-assembly1_A  TM=6.036E-01  e=5.901E-04  Methanosarcina thermophila
  3ou9-assembly1_A  TM=5.806E-01  e=5.600E-04  Methanosarcina thermophila
  1thj-assembly1_A  TM=5.432E-01  e=4.760E-03  Methanosarcina thermophila

Organism: NCBI:txid105984

Mean predicted aligned error: 13.58 Å

Radius of gyration: 26.02 Å; Cα contacts (8 Å, |Δi|>4): 553; chains: 1; bounding box: 49×91×75 Å

pLDDT: mean 78.18, std 24.32, range [27.36, 98.62]